Protein AF-0000000078950705 (afdb_homodimer)

Nearest PDB structures (foldseek):
  4dpo-assembly1_B  TM=9.055E-01  e=7.184E-08  Methanosarcina mazei Go1
  2gff-assembly1_A  TM=8.982E-01  e=3.468E-07  Yersinia pestis
  2omo-assembly4_E  TM=9.162E-01  e=5.739E-07  Nitrosomonas europaea
  4zos-assembly1_C  TM=9.087E-01  e=1.476E-06  Yersinia enterocolitica subsp. enterocolitica 8081
  4zos-assembly2_B  TM=8.756E-01  e=1.476E-06  Yersinia enterocolitica subsp. enterocolitica 8081

pLDDT: mean 93.24, std 9.05, range [45.19, 98.0]

Foldseek 3Di:
DFAKKKKKKKFFWDQPQVVVLVVLVVVLVVVCCPAPFWDDWDWDWDPDVRIMIIIMTMGRDPVSVVVVCVDPSNVVSVVCNVVTGPDDMDMDMGHDDDDD/DFAKKKKKKKFFWDQPQVVVLVVLVVVLVVVCCPAPFWDDWDWDWDPDVRIMIIIMTMGRDPVSVVVVCVDPSNVVSVVCNVVTGPDDMDMDMGHDDDDD

Secondary structure (DSSP, 8-state):
----EEEEEEEEBPTT-HHHHHHHHHHHHHHHTTSTTEEEEEEEEE-SSS-EEEEEEEES-HHHHHHHHHSHHHHHHHTTHHHHBSSPPEEEEEEE----/----EEEEEEEEBPTT-HHHHHHHHHHHHHHHTTSTTEEEEEEEEE-SSS-EEEEEEEES-HHHHHHHHHSHHHHHHHTTHHHHBSSPPEEEEEEE----

Organism: Zymomonas mobilis subsp. mobilis (strain ATCC 31821 / ZM4 / CP4) (NCBI:txid264203)

Structure (mmCIF, N/CA/C/O backbone):
data_AF-0000000078950705-model_v1
#
loop_
_entity.id
_entity.type
_entity.pdbx_description
1 polymer 'Antibiotic biosynthesis monooxygenase'
#
loop_
_atom_site.group_PDB
_atom_site.id
_atom_site.type_symbol
_atom_site.label_atom_id
_atom_site.label_alt_id
_atom_site.label_comp_id
_atom_site.label_asym_id
_atom_site.label_entity_id
_atom_site.label_seq_id
_atom_site.pdbx_PDB_ins_code
_atom_site.Cartn_x
_atom_site.Cartn_y
_atom_site.Cartn_z
_atom_site.occupancy
_atom_site.B_iso_or_equiv
_atom_site.auth_seq_id
_atom_site.auth_comp_id
_atom_site.auth_asym_id
_atom_site.auth_atom_id
_atom_site.pdbx_PDB_model_num
ATOM 1 N N . MET A 1 1 ? 4.117 -14.734 18.031 1 47.16 1 MET A N 1
ATOM 2 C CA . MET A 1 1 ? 4.305 -13.516 17.25 1 47.16 1 MET A CA 1
ATOM 3 C C . MET A 1 1 ? 3.084 -13.227 16.391 1 47.16 1 MET A C 1
ATOM 5 O O . MET A 1 1 ? 3.217 -12.852 15.219 1 47.16 1 MET A O 1
ATOM 9 N N . THR A 1 2 ? 1.941 -13.461 17.016 1 64.56 2 THR A N 1
ATOM 10 C CA . THR A 1 2 ? 0.563 -13.867 16.781 1 64.56 2 THR A CA 1
ATOM 11 C C . THR A 1 2 ? -0.276 -12.68 16.297 1 64.56 2 THR A C 1
ATOM 13 O O . THR A 1 2 ? -1.503 -12.695 16.422 1 64.56 2 THR A O 1
ATOM 16 N N . ALA A 1 3 ? 0.382 -11.617 15.82 1 86.94 3 ALA A N 1
ATOM 17 C CA . ALA A 1 3 ? -0.473 -10.469 15.539 1 86.94 3 ALA A CA 1
ATOM 18 C C . ALA A 1 3 ? -0.694 -10.312 14.031 1 86.94 3 ALA A C 1
ATOM 20 O O . ALA A 1 3 ? 0.185 -10.641 13.234 1 86.94 3 ALA A O 1
ATOM 21 N N . GLU A 1 4 ? -1.866 -9.898 13.758 1 94.25 4 GLU A N 1
ATOM 22 C CA . GLU A 1 4 ? -2.217 -9.609 12.375 1 94.25 4 GLU A CA 1
ATOM 23 C C . GLU A 1 4 ? -1.288 -8.555 11.781 1 94.25 4 GLU A C 1
ATOM 25 O O . GLU A 1 4 ? -0.834 -7.652 12.484 1 94.25 4 GLU A O 1
ATOM 30 N N . PHE A 1 5 ? -0.96 -8.781 10.57 1 96.44 5 PHE A N 1
ATOM 31 C CA . PHE A 1 5 ? -0.153 -7.781 9.883 1 96.44 5 PHE A CA 1
ATOM 32 C C . PHE A 1 5 ? -0.566 -7.66 8.422 1 96.44 5 PHE A C 1
ATOM 34 O O . PHE A 1 5 ? -1.294 -8.508 7.902 1 96.44 5 PHE A O 1
ATOM 41 N N . ASP A 1 6 ? -0.139 -6.57 7.902 1 97 6 ASP A N 1
ATOM 42 C CA . ASP A 1 6 ? -0.429 -6.293 6.5 1 97 6 ASP A CA 1
ATOM 43 C C . ASP A 1 6 ? 0.837 -6.371 5.652 1 97 6 ASP A C 1
ATOM 45 O O . ASP A 1 6 ? 1.932 -6.066 6.129 1 97 6 ASP A O 1
ATOM 49 N N . ILE A 1 7 ? 0.693 -6.797 4.422 1 97.44 7 ILE A N 1
ATOM 50 C CA . ILE A 1 7 ? 1.739 -6.703 3.41 1 97.44 7 ILE A CA 1
ATOM 51 C C . ILE A 1 7 ? 1.258 -5.836 2.248 1 97.44 7 ILE A C 1
ATOM 53 O O . ILE A 1 7 ? 0.207 -6.105 1.661 1 97.44 7 ILE A O 1
ATOM 57 N N . THR A 1 8 ? 1.949 -4.773 1.992 1 98 8 THR A N 1
ATOM 58 C CA . THR A 1 8 ? 1.756 -3.98 0.783 1 98 8 THR A CA 1
ATOM 59 C C . THR A 1 8 ? 2.855 -4.27 -0.235 1 98 8 THR A C 1
ATOM 61 O O . THR A 1 8 ? 4.039 -4.062 0.046 1 98 8 THR A O 1
ATOM 64 N N . THR A 1 9 ? 2.439 -4.73 -1.404 1 97.75 9 THR A N 1
ATOM 65 C CA . THR A 1 9 ? 3.391 -5.062 -2.459 1 97.75 9 THR A CA 1
ATOM 66 C C . THR A 1 9 ? 3.135 -4.219 -3.703 1 97.75 9 THR A C 1
ATOM 68 O O . THR A 1 9 ? 1.988 -4.066 -4.133 1 97.75 9 THR A O 1
ATOM 71 N N . ILE A 1 10 ? 4.168 -3.621 -4.227 1 97.31 10 ILE A N 1
ATOM 72 C CA . ILE A 1 10 ? 4.117 -2.891 -5.488 1 97.31 10 ILE A CA 1
ATOM 73 C C . ILE A 1 10 ? 4.844 -3.684 -6.574 1 97.31 10 ILE A C 1
ATOM 75 O O . ILE A 1 10 ? 6.02 -4.027 -6.418 1 97.31 10 ILE A O 1
ATOM 79 N N . LEU A 1 11 ? 4.121 -4.02 -7.59 1 97.56 11 LEU A N 1
ATOM 80 C CA . LEU A 1 11 ? 4.645 -4.746 -8.742 1 97.56 11 LEU A CA 1
ATOM 81 C C . LEU A 1 11 ? 4.691 -3.848 -9.977 1 97.56 11 LEU A C 1
ATOM 83 O O . LEU A 1 11 ? 3.656 -3.361 -10.438 1 97.56 11 LEU A O 1
ATOM 87 N N . THR A 1 12 ? 5.887 -3.633 -10.461 1 97.06 12 THR A N 1
ATOM 88 C CA . THR A 1 12 ? 6.051 -2.863 -11.688 1 97.06 12 THR A CA 1
ATOM 89 C C . THR A 1 12 ? 6.176 -3.791 -12.898 1 97.06 12 THR A C 1
ATOM 91 O O . THR A 1 12 ? 7.137 -4.555 -13 1 97.06 12 THR A O 1
ATOM 94 N N . ALA A 1 13 ? 5.258 -3.666 -13.773 1 96.94 13 ALA A N 1
ATOM 95 C CA . ALA A 1 13 ? 5.191 -4.574 -14.914 1 96.94 13 ALA A CA 1
ATOM 96 C C . ALA A 1 13 ? 6.07 -4.086 -16.062 1 96.94 13 ALA A C 1
ATOM 98 O O . ALA A 1 13 ? 6.223 -2.877 -16.266 1 96.94 13 ALA A O 1
ATOM 99 N N . LYS A 1 14 ? 6.59 -5.039 -16.812 1 95.88 14 LYS A N 1
ATOM 100 C CA . LYS A 1 14 ? 7.125 -4.703 -18.125 1 95.88 14 LYS A CA 1
ATOM 101 C C . LYS A 1 14 ? 6.031 -4.16 -19.031 1 95.88 14 LYS A C 1
ATOM 103 O O . LYS A 1 14 ? 4.879 -4.582 -18.953 1 95.88 14 LYS A O 1
ATOM 108 N N . ALA A 1 15 ? 6.359 -3.24 -19.875 1 90.81 15 ALA A N 1
ATOM 109 C CA . ALA A 1 15 ? 5.41 -2.494 -20.703 1 90.81 15 ALA A CA 1
ATOM 110 C C . ALA A 1 15 ? 4.484 -3.438 -21.469 1 90.81 15 ALA A C 1
ATOM 112 O O . ALA A 1 15 ? 3.299 -3.143 -21.641 1 90.81 15 ALA A O 1
ATOM 113 N N . ASP A 1 16 ? 4.883 -4.586 -21.844 1 91.94 16 ASP A N 1
ATOM 114 C CA . ASP A 1 16 ? 4.059 -5.469 -22.672 1 91.94 16 ASP A CA 1
ATOM 115 C C . ASP A 1 16 ? 3.533 -6.645 -21.844 1 91.94 16 ASP A C 1
ATOM 117 O O . ASP A 1 16 ? 2.957 -7.582 -22.406 1 91.94 16 ASP A O 1
ATOM 121 N N . GLN A 1 17 ? 3.645 -6.5 -20.531 1 95.25 17 GLN A N 1
ATOM 122 C CA . GLN A 1 17 ? 3.277 -7.66 -19.719 1 95.25 17 GLN A CA 1
ATOM 123 C C . GLN A 1 17 ? 2.168 -7.309 -18.734 1 95.25 17 GLN A C 1
ATOM 125 O O . GLN A 1 17 ? 1.852 -8.102 -17.844 1 95.25 17 GLN A O 1
ATOM 130 N N . GLN A 1 18 ? 1.588 -6.199 -18.875 1 94.19 18 GLN A N 1
ATOM 131 C CA . GLN A 1 18 ? 0.633 -5.719 -17.875 1 94.19 18 GLN A CA 1
ATOM 132 C C . GLN A 1 18 ? -0.603 -6.613 -17.828 1 94.19 18 GLN A C 1
ATOM 134 O O . GLN A 1 18 ? -1.115 -6.914 -16.75 1 94.19 18 GLN A O 1
ATOM 139 N N . GLU A 1 19 ? -1.13 -6.992 -19 1 94.81 19 GLU A N 1
ATOM 140 C CA . GLU A 1 19 ? -2.318 -7.84 -19.031 1 94.81 19 GLU A CA 1
ATOM 141 C C . GLU A 1 19 ? -2.031 -9.211 -18.438 1 94.81 19 GLU A C 1
ATOM 143 O O . GLU A 1 19 ? -2.828 -9.742 -17.656 1 94.81 19 GLU A O 1
ATOM 148 N N . ALA A 1 20 ? -0.973 -9.758 -18.828 1 95.75 20 ALA A N 1
ATOM 149 C CA . ALA A 1 20 ? -0.583 -11.07 -18.312 1 95.75 20 ALA A CA 1
ATOM 150 C C . ALA A 1 20 ? -0.376 -11.023 -16.797 1 95.75 20 ALA A C 1
ATOM 152 O O . ALA A 1 20 ? -0.817 -11.922 -16.078 1 95.75 20 ALA A O 1
ATOM 153 N N . LEU A 1 21 ? 0.288 -10 -16.328 1 96.25 21 LEU A N 1
ATOM 154 C CA . LEU A 1 21 ? 0.511 -9.859 -14.891 1 96.25 21 LEU A CA 1
ATOM 155 C C . LEU A 1 21 ? -0.81 -9.68 -14.148 1 96.25 21 LEU A C 1
ATOM 157 O O . LEU A 1 21 ? -1 -10.242 -13.062 1 96.25 21 LEU A O 1
ATOM 161 N N . GLN A 1 22 ? -1.657 -8.914 -14.719 1 95.62 22 GLN A N 1
ATOM 162 C CA . GLN A 1 22 ? -2.967 -8.727 -14.102 1 95.62 22 GLN A CA 1
ATOM 163 C C . GLN A 1 22 ? -3.68 -10.062 -13.906 1 95.62 22 GLN A C 1
ATOM 165 O O . GLN A 1 22 ? -4.195 -10.344 -12.82 1 95.62 22 GLN A O 1
ATOM 170 N N . GLN A 1 23 ? -3.729 -10.836 -14.938 1 95.44 23 GLN A N 1
ATOM 171 C CA . GLN A 1 23 ? -4.391 -12.133 -14.875 1 95.44 23 GLN A CA 1
ATOM 172 C C . GLN A 1 23 ? -3.725 -13.039 -13.844 1 95.44 23 GLN A C 1
ATOM 174 O O . GLN A 1 23 ? -4.406 -13.719 -13.07 1 95.44 23 GLN A O 1
ATOM 179 N N . ALA A 1 24 ? -2.455 -13.031 -13.852 1 96.12 24 ALA A N 1
ATOM 180 C CA . ALA A 1 24 ? -1.702 -13.852 -12.906 1 96.12 24 ALA A CA 1
ATOM 1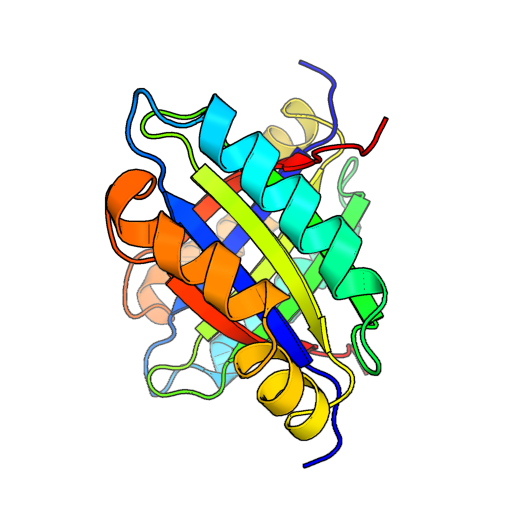81 C C . ALA A 1 24 ? -1.975 -13.422 -11.469 1 96.12 24 ALA A C 1
ATOM 183 O O . ALA A 1 24 ? -2.139 -14.266 -10.586 1 96.12 24 ALA A O 1
ATOM 184 N N . LEU A 1 25 ? -1.989 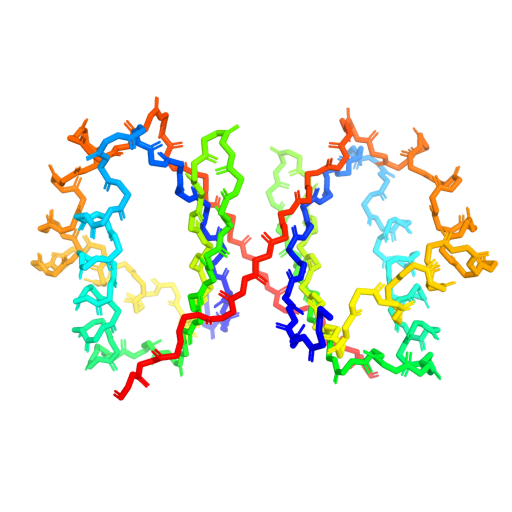-12.141 -11.242 1 95.69 25 LEU A N 1
ATOM 185 C CA . LEU A 1 25 ? -2.219 -11.586 -9.914 1 95.69 25 LEU A CA 1
ATOM 186 C C . LEU A 1 25 ? -3.617 -11.938 -9.414 1 95.69 25 LEU A C 1
ATOM 188 O O . LEU A 1 25 ? -3.791 -12.297 -8.25 1 95.69 25 LEU A O 1
ATOM 192 N N . LEU A 1 26 ? -4.57 -11.836 -10.266 1 94.75 26 LEU A N 1
ATOM 193 C CA . LEU A 1 26 ? -5.941 -12.172 -9.898 1 94.75 26 LEU A CA 1
ATOM 194 C C . LEU A 1 26 ? -6.066 -13.656 -9.562 1 94.75 26 LEU A C 1
ATOM 196 O O . LEU A 1 26 ? -6.742 -14.023 -8.594 1 94.75 26 LEU A O 1
ATOM 200 N N . HIS A 1 27 ? -5.473 -14.453 -10.359 1 95.31 27 HIS A N 1
ATOM 201 C CA . HIS A 1 27 ? -5.449 -15.883 -10.078 1 95.31 27 HIS A CA 1
ATOM 202 C C . HIS A 1 27 ? -4.766 -16.172 -8.742 1 95.31 27 HIS A C 1
ATOM 204 O O . HIS A 1 27 ? -5.281 -16.953 -7.938 1 95.31 27 HIS A O 1
ATOM 210 N N . TYR A 1 28 ? -3.654 -15.547 -8.508 1 96.25 28 TYR A N 1
ATOM 211 C CA . TYR A 1 28 ? -2.904 -15.68 -7.262 1 96.25 28 TYR A CA 1
ATOM 212 C C . TYR A 1 28 ? -3.77 -15.312 -6.062 1 96.25 28 TYR A C 1
ATOM 214 O O . TYR A 1 28 ? -3.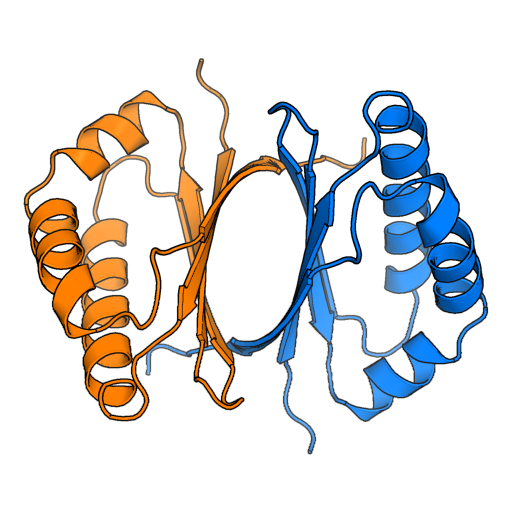84 -16.062 -5.086 1 96.25 28 TYR A O 1
ATOM 222 N N . ALA A 1 29 ? -4.41 -14.195 -6.156 1 94.06 29 ALA A N 1
ATOM 223 C CA . ALA A 1 29 ? -5.238 -13.727 -5.051 1 94.06 29 ALA A CA 1
ATOM 224 C C . ALA A 1 29 ? -6.406 -14.68 -4.797 1 94.06 29 ALA A C 1
ATOM 226 O O . ALA A 1 29 ? -6.719 -14.992 -3.648 1 94.06 29 ALA A O 1
ATOM 227 N N . ASP A 1 30 ? -7.02 -15.141 -5.84 1 93.19 30 ASP A N 1
ATOM 228 C CA . ASP A 1 30 ? -8.156 -16.047 -5.75 1 93.19 30 ASP A CA 1
ATOM 229 C C . ASP A 1 30 ? -7.758 -17.359 -5.078 1 93.19 30 ASP A C 1
ATOM 231 O O . ASP A 1 30 ? -8.523 -17.922 -4.293 1 93.19 30 ASP A O 1
ATOM 235 N N . GLN A 1 31 ? -6.625 -17.828 -5.359 1 95.62 31 GLN A N 1
ATOM 236 C CA . GLN A 1 31 ? -6.148 -19.078 -4.754 1 95.62 31 GLN A CA 1
ATOM 237 C C . GLN A 1 31 ? -5.688 -18.844 -3.318 1 95.62 31 GLN A C 1
ATOM 239 O O . GLN A 1 31 ? -5.957 -19.656 -2.436 1 95.62 31 GLN A O 1
ATOM 244 N N . SER A 1 32 ? -4.984 -17.734 -3.055 1 95.25 32 SER A N 1
ATOM 245 C CA . SER A 1 32 ? -4.422 -17.438 -1.741 1 95.25 32 SER A CA 1
ATOM 246 C C . SER A 1 32 ? -5.52 -17.219 -0.706 1 95.25 32 SER A C 1
ATOM 248 O O . SER A 1 32 ? -5.34 -17.531 0.472 1 95.25 32 SER A O 1
ATOM 250 N N . LYS A 1 33 ? -6.621 -16.734 -1.174 1 93.75 33 LYS A N 1
ATOM 251 C CA . LYS A 1 33 ? -7.719 -16.438 -0.258 1 93.75 33 LYS A CA 1
ATOM 252 C C . LYS A 1 33 ? -8.227 -17.703 0.422 1 93.75 33 LYS A C 1
ATOM 254 O O . LYS A 1 33 ? -8.93 -17.625 1.433 1 93.75 33 LYS A O 1
ATOM 259 N N . THR A 1 34 ? -7.984 -18.828 -0.146 1 94 34 THR A N 1
ATOM 260 C CA . THR A 1 34 ? -8.453 -20.109 0.393 1 94 34 THR A CA 1
ATOM 261 C C . THR A 1 34 ? -7.492 -20.625 1.464 1 94 34 THR A C 1
ATOM 263 O O . THR A 1 34 ? -7.816 -21.562 2.193 1 94 34 THR A O 1
ATOM 266 N N . GLU A 1 35 ? -6.367 -19.969 1.605 1 96.19 35 GLU A N 1
ATOM 267 C CA . GLU A 1 35 ? -5.352 -20.406 2.559 1 96.19 35 GLU A CA 1
ATOM 268 C C . GLU A 1 35 ? -5.707 -19.984 3.979 1 96.19 35 GLU A C 1
ATOM 270 O O . GLU A 1 35 ? -6.215 -18.875 4.191 1 96.19 35 GLU A O 1
ATOM 275 N N . GLU A 1 36 ? -5.414 -20.875 4.91 1 95.5 36 GLU A N 1
ATOM 276 C CA . GLU A 1 36 ? -5.641 -20.547 6.312 1 95.5 36 GLU A CA 1
ATOM 277 C C . GLU A 1 36 ? -4.82 -19.328 6.738 1 95.5 36 GLU A C 1
ATOM 279 O O . GLU A 1 36 ? -3.627 -19.25 6.445 1 95.5 36 GLU A O 1
ATOM 284 N N . GLY A 1 37 ? -5.426 -18.406 7.348 1 96.88 37 GLY A N 1
ATOM 285 C CA . GLY A 1 37 ? -4.754 -17.234 7.895 1 96.88 37 GLY A CA 1
ATOM 286 C C . GLY A 1 37 ? -4.695 -16.062 6.922 1 96.88 37 GLY A C 1
ATOM 287 O O . GLY A 1 37 ? -4.203 -14.992 7.266 1 96.88 37 GLY A O 1
ATOM 288 N N . TYR A 1 38 ? -5.074 -16.312 5.707 1 96.12 38 TYR A N 1
ATOM 289 C CA . TYR A 1 38 ? -5.266 -15.219 4.762 1 96.12 38 TYR A CA 1
ATOM 290 C C . TYR A 1 38 ? -6.578 -14.492 5.035 1 96.12 38 TYR A C 1
ATOM 292 O O . TYR A 1 38 ? -7.656 -15.023 4.77 1 96.12 38 TYR A O 1
ATOM 300 N N . LEU A 1 39 ? -6.562 -13.258 5.461 1 95.62 39 LEU A N 1
ATOM 301 C CA . LEU A 1 39 ? -7.746 -12.617 6.016 1 95.62 39 LEU A CA 1
ATOM 302 C C . LEU A 1 39 ? -8.391 -11.68 4.996 1 95.62 39 LEU A C 1
ATOM 304 O O . LEU A 1 39 ? -9.617 -11.523 4.973 1 95.62 39 LEU A O 1
ATOM 308 N N . ALA A 1 40 ? -7.57 -11.016 4.188 1 94.12 40 ALA A N 1
ATOM 309 C CA . ALA A 1 40 ? -8.102 -10.062 3.215 1 94.12 40 ALA A CA 1
ATOM 310 C C . ALA A 1 40 ? -7.059 -9.727 2.15 1 94.12 40 ALA A C 1
ATOM 312 O O . ALA A 1 40 ? -5.855 -9.867 2.383 1 94.12 40 ALA A O 1
ATOM 313 N N . PHE A 1 41 ? -7.555 -9.328 1.024 1 94.75 41 PHE A N 1
ATOM 314 C CA . PHE A 1 41 ? -6.691 -8.758 -0.005 1 94.75 41 PHE A CA 1
ATOM 315 C C . PHE A 1 41 ? -7.418 -7.664 -0.776 1 94.75 41 PHE A C 1
ATOM 317 O O . PHE A 1 41 ? -8.648 -7.637 -0.81 1 94.75 41 PHE A O 1
ATOM 324 N N . HIS A 1 42 ? -6.656 -6.816 -1.35 1 94.38 42 HIS A N 1
ATOM 325 C CA . HIS A 1 42 ? -7.094 -5.746 -2.238 1 94.38 42 HIS A CA 1
ATOM 326 C C . HIS A 1 42 ? -6.066 -5.484 -3.334 1 94.38 42 HIS A C 1
ATOM 328 O O . HIS A 1 42 ? -4.867 -5.398 -3.059 1 94.38 42 HIS A O 1
ATOM 334 N N . ILE A 1 43 ? -6.566 -5.418 -4.57 1 96.38 43 ILE A N 1
ATOM 335 C CA . ILE A 1 43 ? -5.664 -5.164 -5.688 1 96.38 43 ILE A CA 1
ATOM 336 C C . ILE A 1 43 ? -6.027 -3.84 -6.352 1 96.38 43 ILE A C 1
ATOM 338 O O . ILE A 1 43 ? -7.203 -3.572 -6.621 1 96.38 43 ILE A O 1
ATOM 342 N N . GLY A 1 44 ? -5.035 -3.064 -6.574 1 96.69 44 GLY A N 1
ATOM 343 C CA . GLY A 1 44 ? -5.156 -1.842 -7.352 1 96.69 44 GLY A CA 1
ATOM 344 C C . GLY A 1 44 ? -4.301 -1.841 -8.602 1 96.69 44 GLY A C 1
ATOM 345 O O . GLY A 1 44 ? -3.281 -2.533 -8.664 1 96.69 44 GLY A O 1
ATOM 346 N N . TYR A 1 45 ? -4.805 -1.084 -9.562 1 96.31 45 TYR A N 1
ATOM 347 C CA . TYR A 1 45 ? -4.086 -0.941 -10.82 1 96.31 45 TYR A CA 1
ATOM 348 C C . TYR A 1 45 ? -3.75 0.521 -11.094 1 96.31 45 TYR A C 1
ATOM 350 O O . TYR A 1 45 ? -4.637 1.379 -11.086 1 96.31 45 TYR A O 1
ATOM 358 N N . ASP A 1 46 ? -2.445 0.797 -11.219 1 95.69 46 ASP A N 1
ATOM 359 C CA . ASP A 1 46 ? -1.892 2.078 -11.648 1 95.69 46 ASP A CA 1
ATOM 360 C C . ASP A 1 46 ? -1.572 2.064 -13.141 1 95.69 46 ASP A C 1
ATOM 362 O O . ASP A 1 46 ? -0.58 1.468 -13.562 1 95.69 46 ASP A O 1
ATOM 366 N N . LYS A 1 47 ? -2.32 2.768 -13.867 1 89.62 47 LYS A N 1
ATOM 367 C CA . LYS A 1 47 ? -2.227 2.721 -15.328 1 89.62 47 LYS A CA 1
ATOM 368 C C . LYS A 1 47 ? -1.096 3.611 -15.836 1 89.62 47 LYS A C 1
ATOM 370 O O . LYS A 1 47 ? -0.889 3.734 -17.047 1 89.62 47 LYS A O 1
ATOM 375 N N . SER A 1 48 ? -0.37 4.18 -14.945 1 87.44 48 SER A N 1
ATOM 376 C CA . SER A 1 48 ? 0.76 4.996 -15.375 1 87.44 48 SER A CA 1
ATOM 377 C C . SER A 1 48 ? 1.781 4.168 -16.141 1 87.44 48 SER A C 1
ATOM 379 O O . SER A 1 48 ? 1.587 2.969 -16.344 1 87.44 48 SER A O 1
ATOM 381 N N . GLN A 1 49 ? 2.781 4.797 -16.734 1 84.81 49 GLN A N 1
ATOM 382 C CA . GLN A 1 49 ? 3.879 4.141 -17.438 1 84.81 49 GLN A CA 1
ATOM 383 C C . GLN A 1 49 ? 5.203 4.352 -16.703 1 84.81 49 GLN A C 1
ATOM 385 O O . GLN A 1 49 ? 5.691 5.48 -16.609 1 84.81 49 GLN A O 1
ATOM 390 N N . PRO A 1 50 ? 5.762 3.232 -16.266 1 90.44 50 PRO A N 1
ATOM 391 C CA . PRO A 1 50 ? 5.328 1.84 -16.391 1 90.44 50 PRO A CA 1
ATOM 392 C C . PRO A 1 50 ? 4.113 1.517 -15.523 1 90.44 50 PRO A C 1
ATOM 394 O O . PRO A 1 50 ? 3.912 2.145 -14.484 1 90.44 50 PRO A O 1
ATOM 397 N N . PRO A 1 51 ? 3.311 0.474 -15.984 1 94.06 51 PRO A N 1
ATOM 398 C CA . PRO A 1 51 ? 2.15 0.074 -15.188 1 94.06 51 PRO A CA 1
ATOM 399 C C . PRO A 1 51 ? 2.539 -0.596 -13.867 1 94.06 51 PRO A C 1
ATOM 401 O O . PRO A 1 51 ? 3.527 -1.334 -13.812 1 94.06 51 PRO A O 1
ATOM 404 N N . ARG A 1 52 ? 1.756 -0.294 -12.859 1 96.81 52 ARG A N 1
ATOM 405 C CA . ARG A 1 52 ? 2.012 -0.906 -11.555 1 96.81 52 ARG A CA 1
ATOM 406 C C . ARG A 1 52 ? 0.739 -1.521 -10.984 1 96.81 52 ARG A C 1
ATOM 408 O O . ARG A 1 52 ? -0.367 -1.069 -11.289 1 96.81 52 ARG A O 1
ATOM 415 N N . PHE A 1 53 ? 0.959 -2.547 -10.227 1 97.69 53 PHE A N 1
ATOM 416 C CA . PHE A 1 53 ? -0.088 -3.133 -9.406 1 97.69 53 PHE A CA 1
ATOM 417 C C . PHE A 1 53 ? 0.265 -3.025 -7.926 1 97.69 53 PHE A C 1
ATOM 419 O O . PHE A 1 53 ? 1.432 -3.16 -7.547 1 97.69 53 PHE A O 1
ATOM 426 N N . ILE A 1 54 ? -0.735 -2.732 -7.168 1 97.81 54 ILE A N 1
ATOM 427 C CA . ILE A 1 54 ? -0.62 -2.734 -5.715 1 97.81 54 ILE A CA 1
ATOM 428 C C . ILE A 1 54 ? -1.412 -3.902 -5.133 1 97.81 54 ILE A C 1
ATOM 430 O O . ILE A 1 54 ? -2.602 -4.059 -5.422 1 97.81 54 ILE A O 1
ATOM 434 N N . LEU A 1 55 ? -0.757 -4.699 -4.418 1 97.25 55 LEU A N 1
ATOM 435 C CA . LEU A 1 55 ? -1.402 -5.785 -3.693 1 97.25 55 LEU A CA 1
ATOM 436 C C . LEU A 1 55 ? -1.297 -5.574 -2.186 1 97.25 55 LEU A C 1
ATOM 438 O O . LEU A 1 55 ? -0.193 -5.504 -1.641 1 97.25 55 LEU A O 1
ATOM 442 N N . ASN A 1 56 ? -2.451 -5.379 -1.561 1 96.81 56 ASN A N 1
ATOM 443 C CA . ASN A 1 56 ? -2.541 -5.34 -0.104 1 96.81 56 ASN A CA 1
ATOM 444 C C . ASN A 1 56 ? -3.127 -6.637 0.454 1 96.81 56 ASN A C 1
ATOM 446 O O . ASN A 1 56 ? -4.223 -7.043 0.066 1 96.81 56 ASN A O 1
ATOM 450 N N . GLU A 1 57 ? -2.355 -7.258 1.31 1 96.69 57 GLU A N 1
ATOM 451 C CA . GLU A 1 57 ? -2.787 -8.492 1.956 1 96.69 57 GLU A CA 1
ATOM 452 C C . GLU A 1 57 ? -2.766 -8.359 3.477 1 96.69 57 GLU A C 1
ATOM 454 O O . GLU A 1 57 ? -1.89 -7.695 4.031 1 96.69 57 GLU A O 1
ATOM 459 N N . ARG A 1 58 ? -3.771 -9.008 4.125 1 96.62 58 ARG A N 1
ATOM 460 C CA . ARG A 1 58 ? -3.764 -9.148 5.578 1 96.62 58 ARG A CA 1
ATOM 461 C C . ARG A 1 58 ? -3.625 -10.609 5.984 1 96.62 58 ARG A C 1
ATOM 463 O O . ARG A 1 58 ? -4.344 -11.469 5.477 1 96.62 58 ARG A O 1
ATOM 470 N N . TRP A 1 59 ? -2.707 -10.797 6.91 1 96.81 59 TRP A N 1
ATOM 471 C CA . TRP A 1 59 ? -2.426 -12.141 7.402 1 96.81 59 TRP A CA 1
ATOM 472 C C . TRP A 1 59 ? -2.67 -12.234 8.906 1 96.81 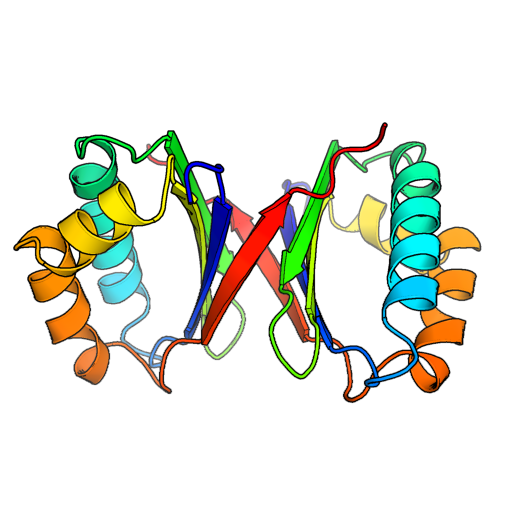59 TRP A C 1
ATOM 474 O O . TRP A 1 59 ? -2.426 -11.273 9.641 1 96.81 59 TRP A O 1
ATOM 484 N N . GLN A 1 60 ? -3.088 -13.375 9.281 1 96.5 60 GLN A N 1
ATOM 485 C CA . GLN A 1 60 ? -3.408 -13.625 10.688 1 96.5 60 GLN A CA 1
ATOM 486 C C . GLN A 1 60 ? -2.156 -13.57 11.555 1 96.5 60 GLN A C 1
ATOM 488 O O . GLN A 1 60 ? -2.207 -13.094 12.695 1 96.5 60 GLN A O 1
ATOM 493 N N . ASP A 1 61 ? -1.062 -14.227 11.055 1 95.88 61 ASP A N 1
ATOM 494 C CA . ASP A 1 61 ? 0.197 -14.242 11.789 1 95.88 61 ASP A CA 1
ATOM 495 C C . ASP A 1 61 ? 1.354 -14.68 10.891 1 95.88 61 ASP A C 1
ATOM 497 O O . ASP A 1 61 ? 1.152 -14.984 9.719 1 95.88 61 ASP A O 1
ATOM 501 N N . HIS A 1 62 ? 2.52 -14.602 11.445 1 94.31 62 HIS A N 1
ATOM 502 C CA . HIS A 1 62 ? 3.717 -14.891 10.664 1 94.31 62 HIS A CA 1
ATOM 503 C C . HIS A 1 62 ? 3.746 -16.344 10.219 1 94.31 62 HIS A C 1
ATOM 505 O O . HIS A 1 62 ? 4.219 -16.656 9.125 1 94.31 62 HIS A O 1
ATOM 511 N N . ALA A 1 63 ? 3.27 -17.203 11.016 1 96.12 63 ALA A N 1
ATOM 512 C CA . ALA A 1 63 ? 3.264 -18.625 10.68 1 96.12 63 ALA A CA 1
ATOM 513 C C . ALA A 1 63 ? 2.404 -18.891 9.445 1 96.12 63 ALA A C 1
ATOM 515 O O . ALA A 1 63 ? 2.791 -19.672 8.562 1 96.12 63 ALA A O 1
ATOM 516 N N . ALA A 1 64 ? 1.258 -18.297 9.469 1 96.44 64 ALA A N 1
ATOM 517 C CA . ALA A 1 64 ? 0.373 -18.453 8.32 1 96.44 64 ALA A CA 1
ATOM 518 C C . ALA A 1 64 ? 1.048 -17.953 7.043 1 96.44 64 ALA A C 1
ATOM 520 O O . ALA A 1 64 ? 0.953 -18.594 5.996 1 96.44 64 ALA A O 1
ATOM 521 N N . PHE A 1 65 ? 1.764 -16.875 7.117 1 96.38 65 PHE A N 1
ATOM 522 C CA . PHE A 1 65 ? 2.426 -16.328 5.941 1 96.38 65 PHE A CA 1
ATOM 523 C C . PHE A 1 65 ? 3.58 -17.219 5.504 1 96.38 65 PHE A C 1
ATOM 525 O O . PHE A 1 65 ? 3.801 -17.422 4.309 1 96.38 65 PHE A O 1
ATOM 532 N N . LEU A 1 66 ? 4.34 -17.719 6.418 1 95.75 66 LEU A N 1
ATOM 533 C CA . LEU A 1 66 ? 5.434 -18.625 6.082 1 95.75 66 LEU A CA 1
ATOM 534 C C . LEU A 1 66 ? 4.914 -19.859 5.344 1 95.75 66 LEU A C 1
ATOM 536 O O . LEU A 1 66 ? 5.543 -20.328 4.391 1 95.75 66 LEU A O 1
ATOM 540 N N . ALA A 1 67 ? 3.82 -20.406 5.75 1 96.62 67 ALA A N 1
ATOM 541 C CA . ALA A 1 67 ? 3.189 -21.516 5.043 1 96.62 67 ALA A CA 1
ATOM 542 C C . ALA A 1 67 ? 2.814 -21.125 3.619 1 96.62 67 ALA A C 1
ATOM 544 O O . ALA A 1 67 ? 2.994 -21.906 2.682 1 96.62 67 ALA A O 1
ATOM 545 N N . HIS A 1 68 ? 2.273 -19.906 3.518 1 97.12 68 HIS A N 1
ATOM 546 C CA . HIS A 1 68 ? 1.923 -19.359 2.209 1 97.12 68 HIS A CA 1
ATOM 547 C C . HIS A 1 68 ? 3.145 -19.281 1.3 1 97.12 68 HIS A C 1
ATOM 549 O O . HIS A 1 68 ? 3.08 -19.672 0.132 1 97.12 68 HIS A O 1
ATOM 555 N N . GLU A 1 69 ? 4.254 -18.828 1.775 1 95.88 69 GLU A N 1
ATOM 556 C CA . GLU A 1 69 ? 5.473 -18.672 0.989 1 95.88 69 GLU A CA 1
ATOM 557 C C . GLU A 1 69 ? 5.961 -20.031 0.469 1 95.88 69 GLU A C 1
ATOM 559 O O . GLU A 1 69 ? 6.594 -20.094 -0.585 1 95.88 69 GLU A O 1
ATOM 564 N N . LYS A 1 70 ? 5.609 -21.031 1.166 1 96.38 70 LYS A N 1
ATOM 565 C CA . LYS A 1 70 ? 6.07 -22.375 0.797 1 96.38 70 LYS A CA 1
ATOM 566 C C . LYS A 1 70 ? 5.051 -23.078 -0.094 1 96.38 70 LYS A C 1
ATOM 568 O O . LYS A 1 70 ? 5.312 -24.156 -0.609 1 96.38 70 LYS A O 1
ATOM 573 N N . SER A 1 71 ? 3.941 -22.562 -0.245 1 97 71 SER A N 1
ATOM 574 C CA . SER A 1 71 ? 2.867 -23.188 -1.01 1 97 71 SER A CA 1
ATOM 575 C C . SER A 1 71 ? 3.182 -23.188 -2.502 1 97 71 SER A C 1
ATOM 577 O O . SER A 1 71 ? 3.99 -22.391 -2.973 1 97 71 SER A O 1
ATOM 579 N N . ASP A 1 72 ? 2.539 -24.094 -3.246 1 96.31 72 ASP A N 1
ATOM 580 C CA . ASP A 1 72 ? 2.654 -24.141 -4.699 1 96.31 72 ASP A CA 1
ATOM 581 C C . ASP A 1 72 ? 2.115 -22.859 -5.336 1 96.31 72 ASP A C 1
ATOM 583 O O . ASP A 1 72 ? 2.656 -22.391 -6.336 1 96.31 72 ASP A O 1
ATOM 587 N N . ILE A 1 73 ? 1.104 -22.375 -4.703 1 95.5 73 ILE A N 1
ATOM 588 C CA . ILE A 1 73 ? 0.452 -21.172 -5.215 1 95.5 73 ILE A CA 1
ATOM 589 C C . ILE A 1 73 ? 1.453 -20.016 -5.262 1 95.5 73 ILE A C 1
ATOM 591 O O . ILE A 1 73 ? 1.629 -19.375 -6.305 1 95.5 73 ILE A O 1
ATOM 595 N N . PHE A 1 74 ? 2.123 -19.766 -4.184 1 97.12 74 PHE A N 1
ATOM 596 C CA . PHE A 1 74 ? 3.096 -18.688 -4.109 1 97.12 74 PHE A CA 1
ATOM 597 C C . PHE A 1 74 ? 4.285 -18.969 -5.02 1 97.12 74 PHE A C 1
ATOM 599 O O . PHE A 1 74 ? 4.73 -18.094 -5.762 1 97.12 74 PHE A O 1
ATOM 606 N N . GLN A 1 75 ? 4.805 -20.188 -4.988 1 96.81 75 GLN A N 1
ATOM 607 C CA . GLN A 1 75 ? 5.984 -20.531 -5.777 1 96.81 75 GLN A CA 1
ATOM 608 C C . GLN A 1 75 ? 5.703 -20.391 -7.27 1 96.81 75 GLN A C 1
ATOM 610 O O . GLN A 1 75 ? 6.562 -19.922 -8.031 1 96.81 75 GLN A O 1
ATOM 615 N N . ASP A 1 76 ? 4.551 -20.766 -7.695 1 95.88 76 ASP A N 1
ATOM 616 C CA . ASP A 1 76 ? 4.164 -20.625 -9.094 1 95.88 76 ASP A CA 1
ATOM 617 C C . ASP A 1 76 ? 4.113 -19.156 -9.492 1 95.88 76 ASP A C 1
ATOM 619 O O . ASP A 1 76 ? 4.613 -18.781 -10.555 1 95.88 76 ASP A O 1
ATOM 623 N N . PHE A 1 77 ? 3.518 -18.359 -8.633 1 96.25 77 PHE A N 1
ATOM 624 C CA . PHE A 1 77 ? 3.439 -16.922 -8.914 1 96.25 77 PHE A CA 1
ATOM 625 C C . PHE A 1 77 ? 4.828 -16.297 -8.945 1 96.25 77 PHE A C 1
ATOM 627 O O . PHE A 1 77 ? 5.156 -15.539 -9.859 1 96.25 77 PHE A O 1
ATOM 634 N N . ALA A 1 78 ? 5.676 -16.656 -8.016 1 95.94 78 ALA A N 1
ATOM 635 C CA . ALA A 1 78 ? 7.023 -16.109 -7.895 1 95.94 78 ALA A CA 1
ATOM 636 C C . ALA A 1 78 ? 7.871 -16.469 -9.109 1 95.94 78 ALA A C 1
ATOM 638 O O . ALA A 1 78 ? 8.742 -15.703 -9.523 1 95.94 78 ALA A O 1
ATOM 639 N N . SER A 1 79 ? 7.621 -17.562 -9.695 1 95.88 79 SER A N 1
ATOM 640 C CA . SER A 1 79 ? 8.391 -18.031 -10.852 1 95.88 79 SER A CA 1
ATOM 641 C C . SER A 1 79 ? 8.148 -17.156 -12.07 1 95.88 79 SER A C 1
ATOM 643 O O . SER A 1 79 ? 8.93 -17.188 -13.023 1 95.88 79 SER A O 1
ATOM 645 N N . MET A 1 80 ? 7.117 -16.375 -12.008 1 94.25 80 MET A N 1
ATOM 646 C CA . MET A 1 80 ? 6.734 -15.539 -13.133 1 94.25 80 MET A CA 1
ATOM 647 C C . MET A 1 80 ? 7.328 -14.141 -13 1 94.25 80 MET A C 1
ATOM 649 O O . MET A 1 80 ? 7.27 -13.344 -13.945 1 94.25 80 MET A O 1
ATOM 653 N N . PHE A 1 81 ? 7.98 -13.812 -11.906 1 93.25 81 PHE A N 1
ATOM 654 C CA . PHE A 1 81 ? 8.438 -12.453 -11.617 1 93.25 81 PHE A CA 1
ATOM 655 C C . PHE A 1 81 ? 9.43 -11.977 -12.672 1 93.25 81 PHE A C 1
ATOM 657 O O . PHE A 1 81 ? 9.305 -10.867 -13.188 1 93.25 81 PHE A O 1
ATOM 664 N N . LYS A 1 82 ? 10.312 -12.852 -13.062 1 92.38 82 LYS A N 1
ATOM 665 C CA . LYS A 1 82 ? 11.336 -12.477 -14.031 1 92.38 82 LYS A CA 1
ATOM 666 C C . LYS A 1 82 ? 10.711 -12.102 -15.375 1 92.38 82 LYS A C 1
ATOM 668 O O . LYS A 1 82 ? 11.188 -11.188 -16.047 1 92.38 82 LYS A O 1
ATOM 673 N N . ARG A 1 83 ? 9.727 -12.758 -15.688 1 94.75 83 ARG A N 1
ATOM 674 C CA . ARG A 1 83 ? 9.047 -12.523 -16.969 1 94.75 83 ARG A CA 1
ATOM 675 C C . ARG A 1 83 ? 8.234 -11.234 -16.922 1 94.75 83 ARG A C 1
ATOM 677 O O . ARG A 1 83 ? 8.242 -10.461 -17.875 1 94.75 83 ARG A O 1
ATOM 684 N N . PHE A 1 84 ? 7.578 -10.938 -15.828 1 96.5 84 PHE A N 1
ATOM 685 C CA . PHE A 1 84 ? 6.527 -9.93 -15.812 1 96.5 84 PHE A CA 1
ATOM 686 C C . PHE A 1 84 ? 7.066 -8.594 -15.312 1 96.5 84 PHE A C 1
ATOM 688 O O . PHE A 1 84 ? 6.543 -7.535 -15.664 1 96.5 84 PHE A O 1
ATOM 695 N N . LEU A 1 85 ? 8.055 -8.68 -14.477 1 97.06 85 LEU A N 1
ATOM 696 C CA . LEU A 1 85 ? 8.367 -7.48 -13.711 1 97.06 85 LEU A CA 1
ATOM 697 C C . LEU A 1 85 ? 9.547 -6.73 -14.328 1 97.06 85 LEU A C 1
ATOM 699 O O . LEU A 1 85 ? 10.516 -7.348 -14.766 1 97.06 85 LEU A O 1
ATOM 703 N N . GLU A 1 86 ? 9.453 -5.434 -14.336 1 96.69 86 GLU A N 1
ATOM 704 C CA . GLU A 1 86 ? 10.508 -4.543 -14.812 1 96.69 86 GLU A CA 1
ATOM 705 C C . GLU A 1 86 ? 11.633 -4.414 -13.797 1 96.69 86 GLU A C 1
ATOM 707 O O . GLU A 1 86 ? 12.773 -4.117 -14.156 1 96.69 86 GLU A O 1
ATOM 712 N N . LYS A 1 87 ? 11.375 -4.539 -12.578 1 95.5 87 LYS A N 1
ATOM 713 C CA . LYS A 1 87 ? 12.258 -4.488 -11.422 1 95.5 87 LYS A CA 1
ATOM 714 C C . LYS A 1 87 ? 11.742 -5.387 -10.297 1 95.5 87 LYS A C 1
ATOM 716 O O . LYS A 1 87 ? 10.594 -5.828 -10.328 1 95.5 87 LYS A O 1
ATOM 721 N N . PRO A 1 88 ? 12.547 -5.738 -9.367 1 95.06 88 PRO A N 1
ATOM 722 C CA . PRO A 1 88 ? 12.047 -6.543 -8.25 1 95.06 88 PRO A CA 1
ATOM 723 C C . PRO A 1 88 ? 10.867 -5.898 -7.535 1 95.06 88 PRO A C 1
ATOM 725 O O . PRO A 1 88 ? 10.789 -4.672 -7.441 1 95.06 88 PRO A O 1
ATOM 728 N N . LEU A 1 89 ? 9.961 -6.75 -7.07 1 95.12 89 LEU A N 1
ATOM 729 C CA . LEU A 1 89 ? 8.812 -6.195 -6.363 1 95.12 89 LEU A CA 1
ATOM 730 C C . LEU A 1 89 ? 9.242 -5.516 -5.07 1 95.12 89 LEU A C 1
ATOM 732 O O . LEU A 1 89 ? 10.305 -5.832 -4.52 1 95.12 89 LEU A O 1
ATOM 736 N N . LEU A 1 90 ? 8.531 -4.535 -4.676 1 94.06 90 LEU A N 1
ATOM 737 C CA . LEU A 1 90 ? 8.688 -3.906 -3.367 1 94.06 90 LEU A CA 1
ATOM 738 C C . LEU A 1 90 ? 7.598 -4.379 -2.406 1 94.06 90 LEU A C 1
ATOM 740 O O . LEU A 1 90 ? 6.406 -4.266 -2.703 1 94.06 90 LEU A O 1
ATOM 744 N N . SER A 1 91 ? 8.023 -4.961 -1.315 1 96.12 91 SER A N 1
ATOM 745 C CA . SER A 1 91 ? 7.074 -5.395 -0.301 1 96.12 91 SER A CA 1
ATOM 746 C C . SER A 1 91 ? 7.352 -4.727 1.042 1 96.12 91 SER A C 1
ATOM 748 O O . SER A 1 91 ? 8.5 -4.676 1.489 1 96.12 91 SER A O 1
ATOM 750 N N . VAL A 1 92 ? 6.34 -4.262 1.637 1 96.12 92 VAL A N 1
ATOM 751 C CA . VAL A 1 92 ? 6.441 -3.658 2.963 1 96.12 92 VAL A CA 1
ATOM 752 C C . VAL A 1 92 ? 5.539 -4.406 3.941 1 96.12 92 VAL A C 1
ATOM 754 O O . VAL A 1 92 ? 4.332 -4.516 3.719 1 96.12 92 VAL A O 1
ATOM 757 N N . PHE A 1 93 ? 6.133 -4.902 4.984 1 96.62 93 PHE A N 1
ATOM 758 C CA . PHE A 1 93 ? 5.395 -5.527 6.074 1 96.62 93 PHE A CA 1
ATOM 759 C C . PHE A 1 93 ? 5.078 -4.512 7.168 1 96.62 93 PHE A C 1
ATOM 761 O O . PHE A 1 93 ? 5.961 -3.781 7.617 1 96.62 93 PHE A O 1
ATOM 768 N N . SER A 1 94 ? 3.811 -4.473 7.535 1 96.44 94 SER A N 1
ATOM 769 C CA . SER A 1 94 ? 3.447 -3.447 8.508 1 96.44 94 SER A CA 1
ATOM 770 C C . SER A 1 94 ? 2.355 -3.943 9.453 1 96.44 94 SER A C 1
ATOM 772 O O . SER A 1 94 ? 1.663 -4.918 9.148 1 96.44 94 SER A O 1
ATOM 774 N N . VAL A 1 95 ? 2.285 -3.318 10.594 1 94.5 95 VAL A N 1
ATOM 775 C CA . VAL A 1 95 ? 1.222 -3.57 11.555 1 94.5 95 VAL A CA 1
ATOM 776 C C . VAL A 1 95 ? 0.265 -2.381 11.594 1 94.5 95 VAL A C 1
ATOM 778 O O . VAL A 1 95 ? 0.7 -1.226 11.586 1 94.5 95 VAL A O 1
ATOM 781 N N . PRO A 1 96 ? -1.037 -2.676 11.5 1 92.44 96 PRO A N 1
ATOM 782 C CA . PRO A 1 96 ? -1.992 -1.565 11.539 1 92.44 96 PRO A CA 1
ATOM 783 C C . PRO A 1 96 ? -1.809 -0.672 12.766 1 92.44 96 PRO A C 1
ATOM 785 O O . PRO A 1 96 ? -1.638 -1.173 13.883 1 92.44 96 PRO A O 1
ATOM 788 N N . LEU A 1 97 ? -1.771 0.636 12.461 1 88 97 LEU A N 1
ATOM 789 C CA . LEU A 1 97 ? -1.776 1.592 13.562 1 88 97 LEU A CA 1
ATOM 790 C C . LEU A 1 97 ? -3.201 1.88 14.023 1 88 97 LEU A C 1
ATOM 792 O O . LEU A 1 97 ? -4.07 2.189 13.211 1 88 97 LEU A O 1
ATOM 796 N N . MET A 1 98 ? -3.639 1.179 15.102 1 68.94 98 MET A N 1
ATOM 797 C CA . MET A 1 98 ? -5.004 1.309 15.602 1 68.94 98 MET A CA 1
ATOM 798 C C . MET A 1 98 ? -5.164 2.594 16.406 1 68.94 98 MET A C 1
ATOM 800 O O . MET A 1 98 ? -4.23 3.033 17.078 1 68.94 98 MET A O 1
ATOM 804 N N . GLU A 1 99 ? -5.977 3.574 15.852 1 54.94 99 GLU A N 1
ATOM 805 C CA . GLU A 1 99 ? -6.344 4.68 16.734 1 54.94 99 GLU A CA 1
ATOM 806 C C . GLU A 1 99 ? -6.879 4.164 18.078 1 54.94 99 GLU A C 1
ATOM 808 O O . GLU A 1 99 ? -7.562 3.141 18.125 1 54.94 99 GLU A O 1
ATOM 813 N N . ASP A 1 100 ? -6.141 4.219 19.156 1 45.19 100 ASP A N 1
ATOM 814 C CA . ASP A 1 100 ? -6.863 4.062 20.406 1 45.19 100 ASP A CA 1
ATOM 815 C C . ASP A 1 100 ? -8.195 4.809 20.375 1 45.19 100 ASP A C 1
ATOM 817 O O . ASP A 1 100 ? -8.328 5.828 19.688 1 45.19 100 ASP A O 1
ATOM 821 N N . MET B 1 1 ? -14.352 12.461 -14.312 1 47.06 1 MET B N 1
ATOM 822 C CA . MET B 1 1 ? -13.297 11.492 -14.016 1 47.06 1 MET B CA 1
ATOM 823 C C . MET B 1 1 ? -13.484 10.883 -12.633 1 47.06 1 MET B C 1
ATOM 825 O O . MET B 1 1 ? -12.664 11.094 -11.734 1 47.06 1 MET B O 1
ATOM 829 N N . THR B 1 2 ? -14.742 10.547 -12.375 1 64.94 2 THR B N 1
ATOM 830 C CA . THR B 1 2 ? -15.672 10.422 -11.258 1 64.94 2 THR B CA 1
ATOM 831 C C . THR 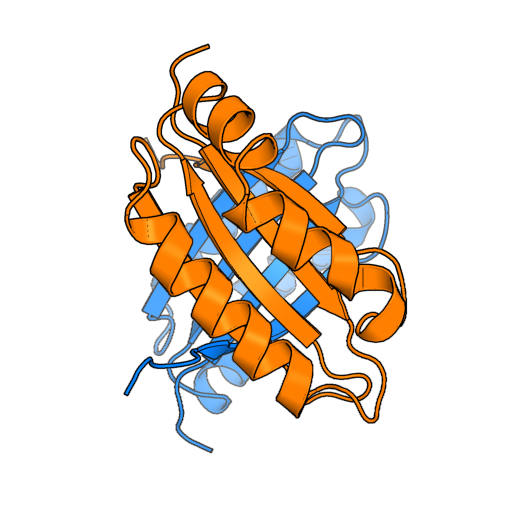B 1 2 ? -15.469 9.086 -10.547 1 64.94 2 THR B C 1
ATOM 833 O O . THR B 1 2 ? -16.359 8.609 -9.844 1 64.94 2 THR B O 1
ATOM 836 N N . ALA B 1 3 ? -14.352 8.445 -10.758 1 87.06 3 ALA B N 1
ATOM 837 C CA . ALA B 1 3 ? -14.305 7.109 -10.164 1 87.06 3 ALA B CA 1
ATOM 838 C C . ALA B 1 3 ? -13.43 7.094 -8.914 1 87.06 3 ALA B C 1
ATOM 840 O O . ALA B 1 3 ? -12.453 7.844 -8.82 1 87.06 3 ALA B O 1
ATOM 841 N N . GLU B 1 4 ? -13.891 6.32 -8.008 1 94.38 4 GLU B N 1
ATOM 842 C CA . GLU B 1 4 ? -13.125 6.121 -6.777 1 94.38 4 GLU B CA 1
ATOM 843 C C . GLU B 1 4 ? -11.734 5.59 -7.078 1 94.38 4 GLU B C 1
ATOM 845 O O . GLU B 1 4 ? -11.547 4.824 -8.031 1 94.38 4 GLU B O 1
ATOM 850 N N . PHE B 1 5 ? -10.836 6.094 -6.348 1 96.5 5 PHE B N 1
ATOM 851 C CA . PHE B 1 5 ? -9.477 5.578 -6.496 1 96.5 5 PHE B CA 1
ATOM 852 C C . PHE B 1 5 ? -8.766 5.527 -5.148 1 96.5 5 PHE B C 1
ATOM 854 O O . PHE B 1 5 ? -9.242 6.102 -4.168 1 96.5 5 PHE B O 1
ATOM 861 N N . ASP B 1 6 ? -7.734 4.762 -5.191 1 97 6 ASP B N 1
ATOM 862 C CA . ASP B 1 6 ? -6.922 4.602 -3.988 1 97 6 ASP B CA 1
ATOM 863 C C . ASP B 1 6 ? -5.559 5.266 -4.156 1 97 6 ASP B C 1
ATOM 865 O O . ASP B 1 6 ? -5.016 5.309 -5.262 1 97 6 ASP B O 1
ATOM 869 N N . ILE B 1 7 ? -5.027 5.781 -3.076 1 97.44 7 ILE B N 1
ATOM 870 C CA . ILE B 1 7 ? -3.643 6.234 -3.004 1 97.44 7 ILE B CA 1
ATOM 871 C C . ILE B 1 7 ? -2.893 5.43 -1.944 1 97.44 7 ILE B C 1
ATOM 873 O O . ILE B 1 7 ? -3.32 5.359 -0.79 1 97.44 7 ILE B O 1
ATOM 877 N N . THR B 1 8 ? -1.868 4.758 -2.35 1 98 8 THR B N 1
ATOM 878 C CA . THR B 1 8 ? -0.92 4.133 -1.433 1 98 8 THR B CA 1
ATOM 879 C C . THR B 1 8 ? 0.362 4.957 -1.338 1 98 8 THR B C 1
ATOM 881 O O . THR B 1 8 ? 1.043 5.172 -2.342 1 98 8 THR B O 1
ATOM 884 N N . THR B 1 9 ? 0.666 5.395 -0.123 1 97.75 9 THR B N 1
ATOM 885 C CA . THR B 1 9 ? 1.854 6.207 0.103 1 97.75 9 THR B CA 1
ATOM 886 C C . THR B 1 9 ? 2.803 5.52 1.082 1 97.75 9 THR B C 1
ATOM 888 O O . THR B 1 9 ? 2.371 5.012 2.119 1 97.75 9 THR B O 1
ATOM 891 N N . ILE B 1 10 ? 4.039 5.445 0.719 1 97.25 10 ILE B N 1
ATOM 892 C CA . ILE B 1 10 ? 5.09 4.938 1.596 1 97.25 10 ILE B CA 1
ATOM 893 C C . ILE B 1 10 ? 5.98 6.09 2.057 1 97.25 10 ILE B C 1
ATOM 895 O O . ILE B 1 10 ? 6.531 6.824 1.235 1 97.25 10 ILE B O 1
ATOM 899 N N . LEU B 1 11 ? 6.035 6.266 3.348 1 97.44 11 LEU B N 1
ATOM 900 C CA . LEU B 1 11 ? 6.852 7.297 3.982 1 97.44 11 LEU B CA 1
ATOM 901 C C . LEU B 1 11 ? 8.016 6.668 4.746 1 97.44 11 LEU B C 1
ATOM 903 O O . LEU B 1 11 ? 7.801 5.895 5.68 1 97.44 11 LEU B O 1
ATOM 907 N N . THR B 1 12 ? 9.203 6.996 4.316 1 96.94 12 THR B N 1
ATOM 908 C CA . THR B 1 12 ? 10.391 6.535 5.02 1 96.94 12 THR B CA 1
ATOM 909 C C . THR B 1 12 ? 10.898 7.605 5.98 1 96.94 12 THR B C 1
ATOM 911 O O . THR B 1 12 ? 11.312 8.688 5.555 1 96.94 12 THR B O 1
ATOM 914 N N . ALA B 1 13 ? 10.906 7.27 7.215 1 96.88 13 ALA B N 1
ATOM 915 C CA . ALA B 1 13 ? 11.25 8.242 8.242 1 96.88 13 ALA B CA 1
ATOM 916 C C . ALA B 1 13 ? 12.758 8.289 8.469 1 96.88 13 ALA B C 1
ATOM 918 O O . ALA B 1 13 ? 13.445 7.27 8.344 1 96.88 13 ALA B O 1
ATOM 919 N N . LYS B 1 14 ? 13.227 9.469 8.844 1 95.81 14 LYS B N 1
ATOM 920 C CA . LYS B 1 14 ? 14.555 9.547 9.438 1 95.81 14 LYS B CA 1
ATOM 921 C C . LYS B 1 14 ? 14.625 8.781 10.758 1 95.81 14 LYS B C 1
ATOM 923 O O . LYS B 1 14 ? 13.633 8.711 11.492 1 95.81 14 LYS B O 1
ATOM 928 N N . ALA B 1 15 ? 15.727 8.18 11.055 1 90.62 15 ALA B N 1
ATOM 929 C CA . ALA B 1 15 ? 15.906 7.266 12.172 1 90.62 15 ALA B CA 1
ATOM 930 C C . ALA B 1 15 ? 15.422 7.891 13.477 1 90.62 15 ALA B C 1
ATOM 932 O O . ALA B 1 15 ? 14.852 7.207 14.328 1 90.62 15 ALA B O 1
ATOM 933 N N . ASP B 1 16 ? 15.5 9.148 13.656 1 91.81 16 ASP B N 1
ATOM 934 C CA . ASP B 1 16 ? 15.148 9.773 14.93 1 91.81 16 ASP B CA 1
ATOM 935 C C . ASP B 1 16 ? 13.828 10.531 14.828 1 91.81 16 ASP B C 1
ATOM 937 O O . ASP B 1 16 ? 13.445 11.258 15.75 1 91.81 16 ASP B O 1
ATOM 941 N N . GLN B 1 17 ? 13.102 10.242 13.75 1 95.25 17 GLN B N 1
ATOM 942 C CA . GLN B 1 17 ? 11.906 11.039 13.547 1 95.25 17 GLN B CA 1
ATOM 943 C C . GLN B 1 17 ? 10.664 10.156 13.461 1 95.25 17 GLN B C 1
ATOM 945 O O . GLN B 1 17 ? 9.578 10.633 13.109 1 95.25 17 GLN B O 1
ATOM 950 N N . GLN B 1 18 ? 10.797 8.938 13.781 1 94.06 18 GLN B N 1
ATOM 951 C CA . GLN B 1 18 ? 9.703 7.996 13.586 1 94.06 18 GLN B CA 1
ATOM 952 C C . GLN B 1 18 ? 8.508 8.344 14.469 1 94.06 18 GLN B C 1
ATOM 954 O O . GLN B 1 18 ? 7.359 8.273 14.023 1 94.06 18 GLN B O 1
ATOM 959 N N . GLU B 1 19 ? 8.766 8.664 15.742 1 94.75 19 GLU B N 1
ATOM 960 C CA . GLU B 1 19 ? 7.668 9 16.656 1 94.75 19 GLU B CA 1
ATOM 961 C C . GLU B 1 19 ? 6.961 10.281 16.219 1 94.75 19 GLU B C 1
ATOM 963 O O . GLU B 1 19 ? 5.73 10.344 16.219 1 94.75 19 GLU B O 1
ATOM 968 N N . ALA B 1 20 ? 7.707 11.234 15.898 1 95.69 20 ALA B N 1
ATOM 969 C CA . ALA B 1 20 ? 7.145 12.5 15.453 1 95.69 20 ALA B CA 1
ATOM 970 C C . ALA B 1 20 ? 6.328 12.32 14.18 1 95.69 20 ALA B C 1
ATOM 972 O O . ALA B 1 20 ? 5.23 12.875 14.055 1 95.69 20 ALA B O 1
ATOM 973 N N . LEU B 1 21 ? 6.848 11.555 13.25 1 96.19 21 LEU B N 1
ATOM 974 C CA . LEU B 1 21 ? 6.125 11.305 12.008 1 96.19 21 LEU B CA 1
ATOM 975 C C . LEU B 1 21 ? 4.836 10.539 12.273 1 96.19 21 LEU B C 1
ATOM 977 O O . LEU B 1 21 ? 3.803 10.82 11.664 1 96.19 21 LEU B O 1
ATOM 981 N N . GLN B 1 22 ? 4.926 9.602 13.141 1 95.5 22 GLN B N 1
ATOM 982 C CA . GLN B 1 22 ? 3.727 8.852 13.492 1 95.5 22 GLN B CA 1
ATOM 983 C C . GLN B 1 22 ? 2.625 9.773 13.992 1 95.5 22 GLN B C 1
ATOM 985 O O . GLN B 1 22 ? 1.478 9.688 13.547 1 95.5 22 GLN B O 1
ATOM 990 N N . GLN B 1 23 ? 2.967 10.617 14.906 1 95.44 23 GLN B N 1
ATOM 991 C CA . GLN B 1 23 ? 1.996 11.547 15.477 1 95.44 23 GLN B CA 1
ATOM 992 C C . GLN B 1 23 ? 1.438 12.477 14.406 1 95.44 23 GLN B C 1
ATOM 994 O O . GLN B 1 23 ? 0.233 12.734 14.359 1 95.44 23 GLN B O 1
ATOM 999 N N . ALA B 1 24 ? 2.297 12.953 13.594 1 96.06 24 ALA B N 1
ATOM 1000 C CA . ALA B 1 24 ? 1.886 13.852 12.516 1 96.06 24 ALA B CA 1
ATOM 1001 C C . ALA B 1 24 ? 0.937 13.148 11.547 1 96.06 24 ALA B C 1
ATOM 1003 O O . ALA B 1 24 ? -0.059 13.734 11.109 1 96.06 24 ALA B O 1
ATOM 1004 N N . LEU B 1 25 ? 1.255 11.93 11.211 1 95.56 25 LEU B N 1
ATOM 1005 C CA . LEU B 1 25 ? 0.452 11.141 10.273 1 95.56 25 LEU B CA 1
ATOM 1006 C C . LEU B 1 25 ? -0.934 10.867 10.852 1 95.56 25 LEU B C 1
ATOM 1008 O O . LEU B 1 25 ? -1.937 10.969 10.141 1 95.56 25 LEU B O 1
ATOM 1012 N N . LEU B 1 26 ? -0.978 10.531 12.086 1 94.56 26 LEU B N 1
ATOM 1013 C CA . LEU B 1 26 ? -2.256 10.273 12.734 1 94.56 26 LEU B CA 1
ATOM 1014 C C . LEU B 1 26 ? -3.111 11.531 12.781 1 94.56 26 LEU B C 1
ATOM 1016 O O . LEU B 1 26 ? -4.32 11.477 12.539 1 94.56 26 LEU B O 1
ATOM 1020 N N . HIS B 1 27 ? -2.506 12.609 13.117 1 95.19 27 HIS B N 1
ATOM 1021 C CA . HIS B 1 27 ? -3.207 13.891 13.102 1 95.19 27 HIS B CA 1
ATOM 1022 C C . HIS B 1 27 ? -3.717 14.219 11.703 1 95.19 27 HIS B C 1
ATOM 1024 O O . HIS B 1 27 ? -4.871 14.625 11.539 1 95.19 27 HIS B O 1
ATOM 1030 N N . TYR B 1 28 ? -2.893 14.031 10.719 1 96 28 TYR B N 1
ATOM 1031 C CA . TYR B 1 28 ? -3.24 14.258 9.32 1 96 28 TYR B CA 1
ATOM 1032 C C . TYR B 1 28 ? -4.449 13.422 8.914 1 96 28 TYR B C 1
ATOM 1034 O O . TYR B 1 28 ? -5.406 13.945 8.336 1 96 28 TYR B O 1
ATOM 1042 N N . ALA B 1 29 ? -4.391 12.164 9.234 1 93.81 29 ALA B N 1
ATOM 1043 C CA . ALA B 1 29 ? -5.48 11.266 8.867 1 93.81 29 ALA B CA 1
ATOM 1044 C C . ALA B 1 29 ? -6.781 11.656 9.562 1 93.81 29 ALA B C 1
ATOM 1046 O O . ALA B 1 29 ? -7.848 11.664 8.945 1 93.81 29 ALA B O 1
ATOM 1047 N N . ASP B 1 30 ? -6.695 12.008 10.805 1 93.12 30 ASP B N 1
ATOM 1048 C CA . ASP B 1 30 ? -7.855 12.398 11.602 1 93.12 30 ASP B CA 1
ATOM 1049 C C . ASP B 1 30 ? -8.516 13.656 11.031 1 93.12 30 ASP B C 1
ATOM 1051 O O . ASP B 1 30 ? -9.742 13.766 11.016 1 93.12 30 ASP B O 1
ATOM 1055 N N . GLN B 1 31 ? -7.758 14.555 10.578 1 95.5 31 GLN B N 1
ATOM 1056 C CA . GLN B 1 31 ? -8.289 15.781 9.992 1 95.5 31 GLN B CA 1
ATOM 1057 C C . GLN B 1 31 ? -8.82 15.539 8.586 1 95.5 31 GLN B C 1
ATOM 1059 O O . GLN B 1 31 ? -9.875 16.062 8.211 1 95.5 31 GLN B O 1
ATOM 1064 N N . SER B 1 32 ? -8.109 14.742 7.777 1 95.12 32 SER B N 1
ATOM 1065 C CA . SER B 1 32 ? -8.469 14.5 6.387 1 95.12 32 SER B CA 1
ATOM 1066 C C . SER B 1 32 ? -9.789 13.734 6.281 1 95.12 32 SER B C 1
ATOM 1068 O O . SER B 1 32 ? -10.547 13.93 5.324 1 95.12 32 SER B O 1
ATOM 1070 N N . LYS B 1 33 ? -10.039 12.945 7.281 1 93.56 33 LYS B N 1
ATOM 1071 C CA . LYS B 1 33 ? -11.25 12.125 7.258 1 93.56 33 LYS B CA 1
ATOM 1072 C C . LYS B 1 33 ? -12.5 13 7.258 1 93.56 33 LYS B C 1
ATOM 1074 O O . LYS B 1 33 ? -13.594 12.531 6.945 1 93.56 33 LYS B O 1
ATOM 1079 N N . THR B 1 34 ? -12.383 14.219 7.684 1 93.94 34 THR B N 1
ATOM 1080 C CA . THR B 1 34 ? -13.516 15.141 7.762 1 93.94 34 THR B CA 1
ATOM 1081 C C . THR B 1 34 ? -13.75 15.812 6.414 1 93.94 34 THR B C 1
ATOM 1083 O O . THR B 1 34 ? -14.789 16.453 6.211 1 93.94 34 THR B O 1
ATOM 1086 N N . GLU B 1 35 ? -12.859 15.602 5.488 1 95.94 35 GLU B N 1
ATOM 1087 C CA . GLU B 1 35 ? -12.961 16.25 4.18 1 95.94 35 GLU B CA 1
ATOM 1088 C C . GLU B 1 35 ? -13.953 15.516 3.283 1 95.94 35 GLU B C 1
ATOM 1090 O O . GLU B 1 35 ? -14.023 14.281 3.297 1 95.94 35 GLU B O 1
ATOM 1095 N N . GLU B 1 36 ? -14.672 16.312 2.523 1 95.19 36 GLU B N 1
ATOM 1096 C CA . GLU B 1 36 ? -15.609 15.727 1.569 1 95.19 36 GLU B CA 1
ATOM 1097 C C . GLU B 1 36 ? -14.891 14.852 0.547 1 95.19 36 GLU B C 1
ATOM 1099 O O . GLU B 1 36 ? -13.867 15.258 -0.009 1 95.19 36 GLU B O 1
ATOM 1104 N N . GLY B 1 37 ? -15.344 13.688 0.354 1 96.81 37 GLY B N 1
ATOM 1105 C CA . GLY B 1 37 ? -14.82 12.781 -0.657 1 96.81 37 GLY B CA 1
ATOM 1106 C C . GLY B 1 37 ? -13.719 11.875 -0.132 1 96.81 37 GLY B C 1
ATOM 1107 O O . GLY B 1 37 ? -13.219 11.023 -0.861 1 96.81 37 GLY B O 1
ATOM 1108 N N . TYR B 1 38 ? -13.273 12.141 1.061 1 95.94 38 TYR B N 1
ATOM 1109 C CA . TYR B 1 38 ? -12.391 11.195 1.738 1 95.94 38 TYR B CA 1
ATOM 1110 C C . TYR B 1 38 ? -13.172 10 2.262 1 95.94 38 TYR B C 1
ATOM 1112 O O . TYR B 1 38 ? -13.945 10.125 3.215 1 95.94 38 TYR B O 1
ATOM 1120 N N . LEU B 1 39 ? -12.961 8.812 1.763 1 95.56 39 LEU B N 1
ATOM 1121 C CA . LEU B 1 39 ? -13.867 7.699 2.008 1 95.56 39 LEU B CA 1
ATOM 1122 C C . LEU B 1 39 ? -13.281 6.746 3.049 1 95.56 39 LEU B C 1
ATOM 1124 O O . LEU B 1 39 ? -14.023 6.137 3.822 1 95.56 39 LEU B O 1
ATOM 1128 N N . ALA B 1 40 ? -11.961 6.582 3.037 1 94.06 40 ALA B N 1
ATOM 1129 C CA . ALA B 1 40 ? -11.328 5.648 3.967 1 94.06 40 ALA B CA 1
ATOM 1130 C C . ALA B 1 40 ? -9.828 5.898 4.055 1 94.06 40 ALA B C 1
ATOM 1132 O O . ALA B 1 40 ? -9.227 6.449 3.127 1 94.06 40 ALA B O 1
ATOM 1133 N N . PHE B 1 41 ? -9.289 5.508 5.172 1 94.62 41 PHE B N 1
ATOM 1134 C CA . PHE B 1 41 ? -7.84 5.469 5.316 1 94.62 41 PHE B CA 1
ATOM 1135 C C . PHE B 1 41 ? -7.418 4.297 6.199 1 94.62 41 PHE B C 1
ATOM 1137 O O . PHE B 1 41 ? -8.203 3.814 7.016 1 94.62 41 PHE B O 1
ATOM 1144 N N . HIS B 1 42 ? -6.23 3.893 6.012 1 94.25 42 HIS B N 1
ATOM 1145 C CA . HIS B 1 42 ? -5.543 2.875 6.797 1 94.25 42 HIS B CA 1
ATOM 1146 C C . HIS B 1 42 ? -4.055 3.18 6.914 1 94.25 42 HIS B C 1
ATOM 1148 O O . HIS B 1 42 ? -3.402 3.512 5.922 1 94.25 42 HIS B O 1
ATOM 1154 N N . ILE B 1 43 ? -3.564 3.105 8.164 1 96.25 43 ILE B N 1
ATOM 1155 C CA . ILE B 1 43 ? -2.146 3.373 8.383 1 96.25 43 ILE B CA 1
ATOM 1156 C C . ILE B 1 43 ? -1.461 2.119 8.922 1 96.25 43 ILE B C 1
ATOM 1158 O O . ILE B 1 43 ? -1.967 1.479 9.844 1 96.25 43 ILE B O 1
ATOM 1162 N N . GLY B 1 44 ? -0.385 1.806 8.336 1 96.56 44 GLY B N 1
ATOM 1163 C CA . GLY B 1 44 ? 0.492 0.75 8.812 1 96.56 44 GLY B CA 1
ATOM 1164 C C . GLY B 1 44 ? 1.869 1.252 9.211 1 96.56 44 GLY B C 1
ATOM 1165 O O . GLY B 1 44 ? 2.334 2.271 8.695 1 96.56 44 GLY B O 1
ATOM 1166 N N . TYR B 1 45 ? 2.443 0.511 10.156 1 96.25 45 TYR B N 1
ATOM 1167 C CA . TYR B 1 45 ? 3.789 0.83 10.617 1 96.25 45 TYR B CA 1
ATOM 1168 C C . TYR B 1 45 ? 4.734 -0.344 10.398 1 96.25 45 TYR B C 1
ATOM 1170 O O . TYR B 1 45 ? 4.461 -1.463 10.836 1 96.25 45 TYR B O 1
ATOM 1178 N N . ASP B 1 46 ? 5.789 -0.097 9.594 1 95.5 46 ASP B N 1
ATOM 1179 C CA . ASP B 1 46 ? 6.914 -1 9.367 1 95.5 46 ASP B CA 1
ATOM 1180 C C . ASP B 1 46 ? 8.086 -0.658 10.289 1 95.5 46 ASP B C 1
ATOM 1182 O O . ASP B 1 46 ? 8.797 0.321 10.055 1 95.5 46 ASP B O 1
ATOM 1186 N N . LYS B 1 47 ? 8.328 -1.473 11.219 1 89.56 47 LYS B N 1
ATOM 1187 C CA . LYS B 1 47 ? 9.305 -1.188 12.258 1 89.56 47 LYS B CA 1
ATOM 1188 C C . LYS B 1 47 ? 10.719 -1.506 11.781 1 89.56 47 LYS B C 1
ATOM 1190 O O . LYS B 1 47 ? 11.68 -1.385 12.547 1 89.56 47 LYS B O 1
ATOM 1195 N N . SER B 1 48 ? 10.852 -1.86 10.555 1 87.06 48 SER B N 1
A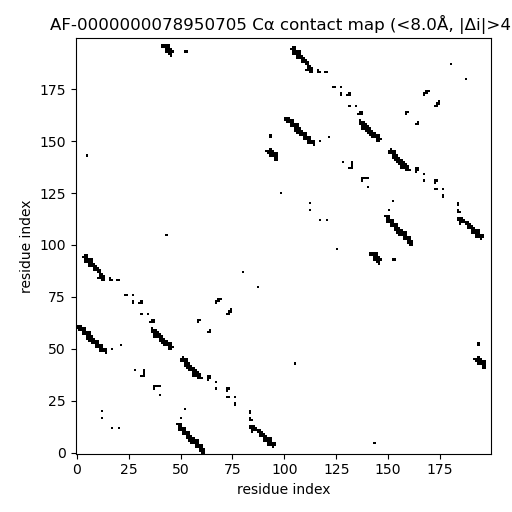TOM 1196 C CA . SER B 1 48 ? 12.188 -2.121 10.023 1 87.06 48 SER B CA 1
ATOM 1197 C C . SER B 1 48 ? 13.062 -0.875 10.094 1 87.06 48 SER B C 1
ATOM 1199 O O . SER B 1 48 ? 12.625 0.171 10.578 1 87.06 48 SER B O 1
ATOM 1201 N N . GLN B 1 49 ? 14.336 -0.982 9.789 1 84.5 49 GLN B N 1
ATOM 1202 C CA . GLN B 1 49 ? 15.281 0.125 9.727 1 84.5 49 GLN B CA 1
ATOM 1203 C C . GLN B 1 49 ? 15.781 0.342 8.305 1 84.5 49 GLN B C 1
ATOM 1205 O O . GLN B 1 49 ? 16.469 -0.514 7.742 1 84.5 49 GLN B O 1
ATOM 1210 N N . PRO B 1 50 ? 15.43 1.502 7.801 1 90.06 50 PRO B N 1
ATOM 1211 C C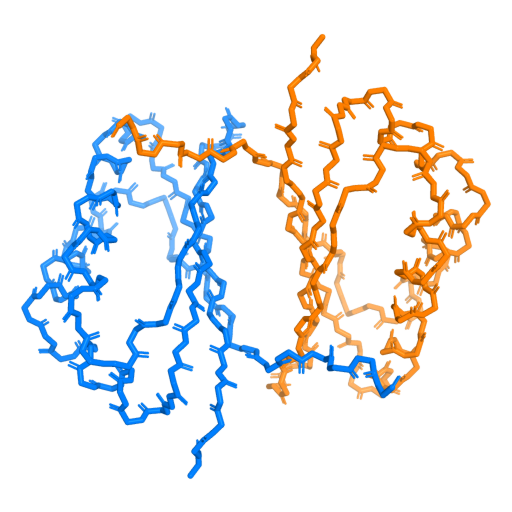A . PRO B 1 50 ? 14.688 2.629 8.375 1 90.06 50 PRO B CA 1
ATOM 1212 C C . PRO B 1 50 ? 13.203 2.334 8.539 1 90.06 50 PRO B C 1
ATOM 1214 O O . PRO B 1 50 ? 12.641 1.53 7.793 1 90.06 50 PRO B O 1
ATOM 1217 N N . PRO B 1 51 ? 12.562 3.051 9.531 1 93.94 51 PRO B N 1
ATOM 1218 C CA . PRO B 1 51 ? 11.117 2.859 9.734 1 93.94 51 PRO B CA 1
ATOM 1219 C C . PRO B 1 51 ? 10.289 3.432 8.586 1 93.94 51 PRO B C 1
ATOM 1221 O O . PRO B 1 51 ? 10.633 4.473 8.023 1 93.94 51 PRO B O 1
ATOM 1224 N N . ARG B 1 52 ? 9.234 2.709 8.281 1 96.62 52 ARG B N 1
ATOM 1225 C CA . ARG B 1 52 ? 8.336 3.18 7.23 1 96.62 52 ARG B CA 1
ATOM 1226 C C . ARG B 1 52 ? 6.891 3.182 7.707 1 96.62 52 ARG B C 1
ATOM 1228 O O . ARG B 1 52 ? 6.516 2.395 8.578 1 96.62 52 ARG B O 1
ATOM 1235 N N . PHE B 1 53 ? 6.168 4.113 7.148 1 97.62 53 PHE B N 1
ATOM 1236 C CA . PHE B 1 53 ? 4.715 4.141 7.285 1 97.62 53 PHE B CA 1
ATOM 1237 C C . PHE B 1 53 ? 4.039 3.967 5.934 1 97.62 53 PHE B C 1
ATOM 1239 O O . PHE B 1 53 ? 4.52 4.484 4.922 1 97.62 53 PHE B O 1
ATOM 1246 N N . ILE B 1 54 ? 3 3.205 5.961 1 97.69 54 ILE B N 1
ATOM 1247 C CA . ILE B 1 54 ? 2.143 3.039 4.793 1 97.69 54 ILE B CA 1
ATOM 1248 C C . ILE B 1 54 ? 0.8 3.723 5.035 1 97.69 54 ILE B C 1
ATOM 1250 O O . ILE B 1 54 ? 0.129 3.451 6.031 1 97.69 54 ILE B O 1
ATOM 1254 N N . LEU B 1 55 ? 0.483 4.605 4.195 1 97.19 55 LEU B N 1
ATOM 1255 C CA . LEU B 1 55 ? -0.823 5.254 4.223 1 97.19 55 LEU B CA 1
ATOM 1256 C C . LEU B 1 55 ? -1.646 4.879 2.996 1 97.19 55 LEU B C 1
ATOM 1258 O O . LEU B 1 55 ? -1.234 5.145 1.864 1 97.19 55 LEU B O 1
ATOM 1262 N N . ASN B 1 56 ? -2.76 4.184 3.246 1 96.81 56 ASN B N 1
ATOM 1263 C CA . ASN B 1 56 ? -3.742 3.9 2.207 1 96.81 56 ASN B CA 1
ATOM 1264 C C . ASN B 1 56 ? -4.98 4.781 2.35 1 96.81 56 ASN B C 1
ATOM 1266 O O . ASN B 1 56 ? -5.613 4.805 3.406 1 96.81 56 ASN B O 1
ATOM 1270 N N . GLU B 1 57 ? -5.238 5.516 1.3 1 96.69 57 GLU B N 1
ATOM 1271 C CA . GLU B 1 57 ? -6.402 6.395 1.27 1 96.69 57 GLU B CA 1
ATOM 1272 C C . GLU B 1 57 ? -7.316 6.059 0.094 1 96.69 57 GLU B C 1
ATOM 1274 O O . GLU B 1 57 ? -6.844 5.703 -0.986 1 96.69 57 GLU B O 1
ATOM 1279 N N . ARG B 1 58 ? -8.648 6.168 0.33 1 96.62 58 ARG B N 1
ATOM 1280 C CA . ARG B 1 58 ? -9.633 6.09 -0.744 1 96.62 58 ARG B CA 1
ATOM 1281 C C . ARG B 1 58 ? -10.352 7.422 -0.926 1 96.62 58 ARG B C 1
ATOM 1283 O O . ARG B 1 58 ? -10.828 8.016 0.044 1 96.62 58 ARG B O 1
ATOM 1290 N N . TRP B 1 59 ? -10.391 7.82 -2.18 1 96.81 59 TRP B N 1
ATOM 1291 C CA . TRP B 1 59 ? -11.023 9.086 -2.537 1 96.81 59 TRP B CA 1
ATOM 1292 C C . TRP B 1 59 ? -12.195 8.852 -3.494 1 96.81 59 TRP B C 1
ATOM 1294 O O . TRP B 1 59 ? -12.141 7.961 -4.34 1 96.81 59 TRP B O 1
ATOM 1304 N N . GLN B 1 60 ? -13.141 9.688 -3.346 1 96.5 60 GLN B N 1
ATOM 1305 C CA . GLN B 1 60 ? -14.352 9.594 -4.156 1 96.5 60 GLN B CA 1
ATOM 1306 C C . GLN B 1 60 ? -14.055 9.883 -5.625 1 96.5 60 GLN B C 1
ATOM 1308 O O . GLN B 1 60 ? -14.641 9.258 -6.516 1 96.5 60 GLN B O 1
ATOM 1313 N N . ASP B 1 61 ? -13.25 10.961 -5.844 1 95.81 61 ASP B N 1
ATOM 1314 C CA . ASP B 1 61 ? -12.898 11.344 -7.207 1 95.81 61 ASP B CA 1
ATOM 1315 C C . ASP B 1 61 ? -11.711 12.305 -7.219 1 95.81 61 ASP B C 1
ATOM 1317 O O . ASP B 1 61 ? -11.195 12.68 -6.16 1 95.81 61 ASP B O 1
ATOM 1321 N N . HIS B 1 62 ? -11.258 12.602 -8.398 1 94.31 62 HIS B N 1
ATOM 1322 C CA . HIS B 1 62 ? -10.062 13.43 -8.539 1 94.31 62 HIS B CA 1
ATOM 1323 C C . HIS B 1 62 ? -10.305 14.836 -8.016 1 94.31 62 HIS B C 1
ATOM 1325 O O . HIS B 1 62 ? -9.398 15.461 -7.457 1 94.31 62 HIS B O 1
ATOM 1331 N N . ALA B 1 63 ? -11.461 15.336 -8.18 1 96.06 63 ALA B N 1
ATOM 1332 C CA . ALA B 1 63 ? -11.773 16.688 -7.719 1 96.06 63 ALA B CA 1
ATOM 1333 C C . ALA B 1 63 ? -11.656 16.781 -6.199 1 96.06 63 ALA B C 1
ATOM 1335 O O . ALA B 1 63 ? -11.117 17.766 -5.676 1 96.06 63 ALA B O 1
ATOM 1336 N N . ALA B 1 64 ? -12.203 15.789 -5.566 1 96.38 64 ALA B N 1
ATOM 1337 C CA . ALA B 1 64 ? -12.109 15.766 -4.109 1 96.38 64 ALA B CA 1
ATOM 1338 C C . ALA B 1 64 ? -10.648 15.758 -3.658 1 96.38 64 ALA B C 1
ATOM 1340 O O . ALA B 1 64 ? -10.281 16.469 -2.717 1 96.38 64 ALA B O 1
ATOM 1341 N N . PHE B 1 65 ? -9.836 15.023 -4.324 1 96.38 65 PHE B N 1
ATOM 1342 C CA . PHE B 1 65 ? -8.43 14.945 -3.947 1 96.38 65 PHE B CA 1
ATOM 1343 C C . PHE B 1 65 ? -7.719 16.25 -4.234 1 96.38 65 PHE B C 1
ATOM 1345 O O . PHE B 1 65 ? -6.875 16.703 -3.449 1 96.38 65 PHE B O 1
ATOM 1352 N N . LEU B 1 66 ? -7.984 16.875 -5.336 1 95.69 66 LEU B N 1
ATOM 1353 C CA . LEU B 1 66 ? -7.379 18.156 -5.656 1 95.69 66 LEU B CA 1
ATOM 1354 C C . LEU B 1 66 ? -7.711 19.203 -4.59 1 95.69 66 LEU B C 1
ATOM 1356 O O . LEU B 1 66 ? -6.855 20 -4.211 1 95.69 66 LEU B O 1
ATOM 1360 N N . ALA B 1 67 ? -8.914 19.234 -4.109 1 96.5 67 ALA B N 1
ATOM 1361 C CA . ALA B 1 67 ? -9.297 20.109 -3.01 1 96.5 67 ALA B CA 1
ATOM 1362 C C . ALA B 1 67 ? -8.477 19.812 -1.756 1 96.5 67 ALA B C 1
ATOM 1364 O O . ALA B 1 67 ? -8.047 20.734 -1.055 1 96.5 67 ALA B O 1
ATOM 1365 N N . HIS B 1 68 ? -8.312 18.516 -1.504 1 96.94 68 HIS B N 1
ATOM 1366 C CA . HIS B 1 68 ? -7.5 18.078 -0.375 1 96.94 68 HIS B CA 1
ATOM 1367 C C . HIS B 1 68 ? -6.07 18.594 -0.491 1 96.94 68 HIS B C 1
ATOM 1369 O O . HIS B 1 68 ? -5.508 19.094 0.485 1 96.94 68 HIS B O 1
ATOM 1375 N N . GLU B 1 69 ? -5.473 18.516 -1.629 1 95.81 69 GLU B N 1
ATOM 1376 C CA . GLU B 1 69 ? -4.098 18.953 -1.848 1 95.81 69 GLU B CA 1
ATOM 1377 C C . GLU B 1 69 ? -3.945 20.453 -1.573 1 95.81 69 GLU B C 1
ATOM 1379 O O . GLU B 1 69 ? -2.869 20.906 -1.183 1 95.81 69 GLU B O 1
ATOM 1384 N N . LYS B 1 70 ? -4.996 21.156 -1.722 1 96.38 70 LYS B N 1
ATOM 1385 C CA . LYS B 1 70 ? -4.953 22.609 -1.545 1 96.38 70 LYS B CA 1
ATOM 1386 C C . LYS B 1 70 ? -5.324 23 -0.117 1 96.38 70 LYS B C 1
ATOM 1388 O O . LYS B 1 70 ? -5.223 24.156 0.259 1 96.38 70 LYS B O 1
ATOM 1393 N N . SER B 1 71 ? -5.773 22.125 0.617 1 96.94 71 SER B N 1
ATOM 1394 C CA . SER B 1 71 ? -6.23 22.406 1.974 1 96.94 71 SER B CA 1
ATOM 1395 C C . SER B 1 71 ? -5.062 22.734 2.895 1 96.94 71 SER B C 1
ATOM 1397 O O . SER B 1 71 ? -3.92 22.375 2.613 1 96.94 71 SER B O 1
ATOM 1399 N N . ASP B 1 72 ? -5.348 23.438 4.012 1 96.19 72 ASP B N 1
ATOM 1400 C CA . ASP B 1 72 ? -4.355 23.734 5.039 1 96.19 72 ASP B CA 1
ATOM 1401 C C . ASP B 1 72 ? -3.824 22.453 5.672 1 96.19 72 ASP B C 1
ATOM 1403 O O . ASP B 1 72 ? -2.643 22.359 6.012 1 96.19 72 ASP B O 1
ATOM 1407 N N . ILE B 1 73 ? -4.715 21.531 5.773 1 95.25 73 ILE B N 1
ATOM 1408 C CA . ILE B 1 73 ? -4.371 20.25 6.402 1 95.25 73 ILE B CA 1
ATOM 1409 C C . ILE B 1 73 ? -3.24 19.578 5.625 1 95.25 73 ILE B C 1
ATOM 1411 O O . ILE B 1 73 ? -2.213 19.219 6.203 1 95.25 73 ILE B O 1
ATOM 1415 N N . PHE B 1 74 ? -3.416 19.453 4.352 1 97 74 PHE B N 1
ATOM 1416 C CA . PHE B 1 74 ? -2.406 18.812 3.512 1 97 74 PHE B CA 1
ATOM 1417 C C . PHE B 1 74 ? -1.132 19.656 3.473 1 97 74 PHE B C 1
ATOM 1419 O O . PHE B 1 74 ? -0.03 19.125 3.617 1 97 74 PHE B O 1
ATOM 1426 N N . GLN B 1 75 ? -1.253 20.953 3.299 1 96.75 75 GLN B N 1
ATOM 1427 C CA . GLN B 1 75 ? -0.089 21.828 3.188 1 96.75 75 GLN B CA 1
ATOM 1428 C C . GLN B 1 75 ? 0.736 21.812 4.473 1 96.75 75 GLN B C 1
ATOM 1430 O O . GLN B 1 75 ? 1.968 21.812 4.422 1 96.75 75 GLN B O 1
ATOM 1435 N N . ASP B 1 76 ? 0.097 21.781 5.586 1 95.75 76 ASP B N 1
ATOM 1436 C CA . ASP B 1 76 ? 0.79 21.703 6.867 1 95.75 76 ASP B CA 1
ATOM 1437 C C . ASP B 1 76 ? 1.57 20.391 6.988 1 95.75 76 ASP B C 1
ATOM 1439 O O . ASP B 1 76 ? 2.729 20.391 7.41 1 95.75 76 ASP B O 1
ATOM 1443 N N . PHE B 1 77 ? 0.93 19.328 6.605 1 96 77 PHE B N 1
ATOM 1444 C CA . PHE B 1 77 ? 1.601 18.031 6.66 1 96 77 PHE B CA 1
ATOM 1445 C C . PHE B 1 77 ? 2.777 17.984 5.691 1 96 77 PHE B C 1
ATOM 1447 O O . PHE B 1 77 ? 3.871 17.547 6.055 1 96 77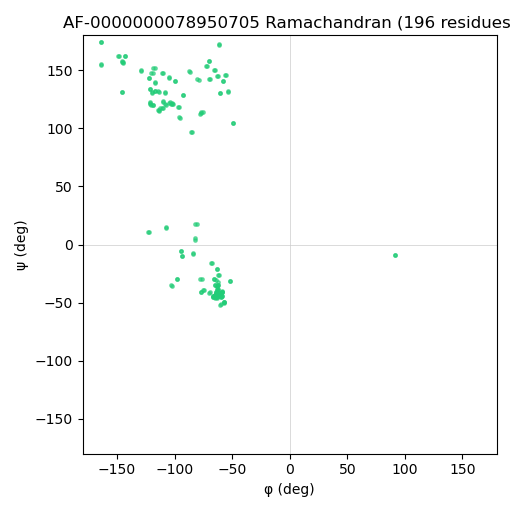 PHE B O 1
ATOM 1454 N N . ALA B 1 78 ? 2.598 18.484 4.496 1 95.88 78 ALA B N 1
ATOM 1455 C CA . ALA B 1 78 ? 3.625 18.484 3.459 1 95.88 78 ALA B CA 1
ATOM 1456 C C . ALA B 1 78 ? 4.84 19.297 3.885 1 95.88 78 ALA B C 1
ATOM 1458 O O . ALA B 1 78 ? 5.973 18.984 3.52 1 95.88 78 ALA B O 1
ATOM 1459 N N . SER B 1 79 ? 4.645 20.297 4.637 1 95.75 79 SER B N 1
ATOM 1460 C CA . SER B 1 79 ? 5.719 21.172 5.078 1 95.75 79 SER B CA 1
ATOM 1461 C C . SER B 1 79 ? 6.676 20.453 6.02 1 95.75 79 SER B C 1
ATOM 1463 O O . SER B 1 79 ? 7.801 20.906 6.238 1 95.75 79 SER B O 1
ATOM 1465 N N . MET B 1 80 ? 6.234 19.344 6.516 1 94.06 80 MET B N 1
ATOM 1466 C CA . MET B 1 80 ? 7.02 18.594 7.492 1 94.06 80 MET B CA 1
ATOM 1467 C C . MET B 1 80 ? 7.863 17.516 6.805 1 94.06 80 MET B C 1
ATOM 1469 O O . MET B 1 80 ? 8.727 16.906 7.434 1 94.06 80 MET B O 1
ATOM 1473 N N . PHE B 1 81 ? 7.707 17.312 5.523 1 93.06 81 PHE B N 1
ATOM 1474 C CA . PHE B 1 81 ? 8.336 16.203 4.809 1 93.06 81 PHE B CA 1
ATOM 1475 C C . PHE B 1 81 ? 9.852 16.297 4.898 1 93.06 81 PHE B C 1
ATOM 1477 O O . PHE B 1 81 ? 10.523 15.305 5.215 1 93.06 81 PHE B O 1
ATOM 1484 N N . LYS B 1 82 ? 10.359 17.484 4.754 1 92.12 82 LYS B N 1
ATOM 1485 C CA . LYS B 1 82 ? 11.805 17.672 4.77 1 92.12 82 LYS B CA 1
ATOM 1486 C C . LYS B 1 82 ? 12.398 17.281 6.125 1 92.12 82 LYS B C 1
ATOM 1488 O O . LYS B 1 82 ? 13.5 16.734 6.195 1 92.12 82 LYS B O 1
ATOM 1493 N N . ARG B 1 83 ? 11.695 17.547 7.105 1 94.62 83 ARG B N 1
ATOM 1494 C CA . ARG B 1 83 ? 12.156 17.266 8.461 1 94.62 83 ARG B CA 1
ATOM 1495 C C . ARG B 1 83 ? 12.07 15.781 8.773 1 94.62 83 ARG B C 1
ATOM 1497 O O . ARG B 1 83 ? 12.984 15.211 9.367 1 94.62 83 ARG B O 1
ATOM 1504 N N . PHE B 1 84 ? 11.047 15.109 8.328 1 96.44 84 PHE B N 1
ATOM 1505 C CA . PHE B 1 84 ? 10.711 13.781 8.844 1 96.44 84 PHE B CA 1
ATOM 1506 C C . PHE B 1 84 ? 11.25 12.695 7.926 1 96.44 84 PHE B C 1
ATOM 1508 O O . PHE B 1 84 ? 11.531 11.578 8.375 1 96.44 84 PHE B O 1
ATOM 1515 N N . LEU B 1 85 ? 11.344 13.023 6.672 1 97 85 LEU B N 1
ATOM 1516 C CA . LEU B 1 85 ? 11.508 11.93 5.719 1 97 85 LEU B CA 1
ATOM 1517 C C . LEU B 1 85 ? 12.969 11.773 5.32 1 97 85 LEU B C 1
ATOM 1519 O O . LEU B 1 85 ? 13.672 12.766 5.117 1 97 85 LEU B O 1
ATOM 1523 N N . GLU B 1 86 ? 13.383 10.555 5.184 1 96.56 86 GLU B N 1
ATOM 1524 C CA . GLU B 1 86 ? 14.734 10.211 4.742 1 96.56 86 GLU B CA 1
ATOM 1525 C C . GLU B 1 86 ? 14.875 10.367 3.232 1 96.56 86 GLU B C 1
ATOM 1527 O O . GLU B 1 86 ? 15.977 10.578 2.727 1 96.56 86 GLU B O 1
ATOM 1532 N N . LYS B 1 87 ? 13.883 10.195 2.516 1 95.44 87 LYS B N 1
ATOM 1533 C CA . LYS B 1 87 ? 13.742 10.312 1.067 1 95.44 87 LYS B CA 1
ATOM 1534 C C . LYS B 1 87 ? 12.344 10.781 0.687 1 95.44 87 LYS B C 1
ATOM 1536 O O . LYS B 1 87 ? 11.43 10.758 1.516 1 95.44 87 LYS B O 1
ATOM 1541 N N . PRO B 1 88 ? 12.148 11.266 -0.48 1 94.94 88 PRO B N 1
ATOM 1542 C CA . PRO B 1 88 ? 10.797 11.664 -0.883 1 94.94 88 PRO B CA 1
ATOM 1543 C C . PRO B 1 88 ? 9.789 10.523 -0.755 1 94.94 88 PRO B C 1
ATOM 1545 O O . PRO B 1 88 ? 10.141 9.359 -0.956 1 94.94 88 PRO B O 1
ATOM 1548 N N . LEU B 1 89 ? 8.586 10.891 -0.406 1 95 89 LEU B N 1
ATOM 1549 C CA . LEU B 1 89 ? 7.566 9.844 -0.279 1 95 89 LEU B CA 1
ATOM 1550 C C . LEU B 1 89 ? 7.277 9.203 -1.632 1 95 89 LEU B C 1
ATOM 1552 O O . LEU B 1 89 ? 7.512 9.812 -2.678 1 95 89 LEU B O 1
ATOM 1556 N N . LEU B 1 90 ? 6.91 7.988 -1.609 1 94 90 LEU B N 1
ATOM 1557 C CA . LEU B 1 90 ? 6.406 7.285 -2.783 1 94 90 LEU B CA 1
ATOM 1558 C C . LEU B 1 90 ? 4.883 7.176 -2.736 1 94 90 LEU B C 1
ATOM 1560 O O . LEU B 1 90 ? 4.324 6.672 -1.762 1 94 90 LEU B O 1
ATOM 1564 N N . SER B 1 91 ? 4.234 7.695 -3.748 1 96.12 91 SER B N 1
ATOM 1565 C CA . SER B 1 91 ? 2.783 7.582 -3.836 1 96.12 91 SER B CA 1
ATOM 1566 C C . SER B 1 91 ? 2.359 6.879 -5.121 1 96.12 91 SER B C 1
ATOM 1568 O O . SER B 1 91 ? 2.855 7.199 -6.203 1 96.12 91 SER B O 1
ATOM 1570 N N . VAL B 1 92 ? 1.487 5.992 -4.98 1 96.19 92 VAL B N 1
ATOM 1571 C CA . VAL B 1 92 ? 0.932 5.285 -6.129 1 96.19 92 VAL B CA 1
ATOM 1572 C C . VAL B 1 92 ? -0.582 5.484 -6.18 1 96.19 92 VAL B C 1
ATOM 1574 O O . VAL B 1 92 ? -1.287 5.16 -5.223 1 96.19 92 VAL B O 1
ATOM 1577 N N . PHE B 1 93 ? -1.044 6.016 -7.273 1 96.75 93 PHE B N 1
ATOM 1578 C CA . PHE B 1 93 ? -2.475 6.148 -7.523 1 96.75 93 PHE B CA 1
ATOM 1579 C C . PHE B 1 93 ? -3.004 4.945 -8.289 1 96.75 93 PHE B C 1
ATOM 1581 O O . PHE B 1 93 ? -2.428 4.543 -9.305 1 96.75 93 PHE B O 1
ATOM 1588 N N . SER B 1 94 ? -4.07 4.367 -7.762 1 96.56 94 SER B N 1
ATOM 1589 C CA . SER B 1 94 ? -4.555 3.152 -8.406 1 96.56 94 SER B CA 1
ATOM 1590 C C . SER B 1 94 ? -6.078 3.061 -8.344 1 96.56 94 SER B C 1
ATOM 1592 O O . SER B 1 94 ? -6.711 3.742 -7.535 1 96.56 94 SER B O 1
ATOM 1594 N N . VAL B 1 95 ? -6.621 2.301 -9.25 1 94.62 95 VAL B N 1
ATOM 1595 C CA . VAL B 1 95 ? -8.047 1.997 -9.258 1 94.62 95 VAL B CA 1
ATOM 1596 C C . VAL B 1 95 ? -8.273 0.544 -8.844 1 94.62 95 VAL B C 1
ATOM 1598 O O . VAL B 1 95 ? -7.555 -0.353 -9.289 1 94.62 95 VAL B O 1
ATOM 1601 N N . PRO B 1 96 ? -9.195 0.348 -7.883 1 92.62 96 PRO B N 1
ATOM 1602 C CA . PRO B 1 96 ? -9.445 -1.03 -7.453 1 92.62 96 PRO B CA 1
ATOM 1603 C C . PRO B 1 96 ? -9.773 -1.96 -8.617 1 92.62 96 PRO B C 1
ATOM 1605 O O . PRO B 1 96 ? -10.562 -1.6 -9.5 1 92.62 96 PRO B O 1
ATOM 1608 N N . LEU B 1 97 ? -9.07 -3.111 -8.594 1 88.38 97 LEU B N 1
ATOM 1609 C CA . LEU B 1 97 ? -9.422 -4.152 -9.555 1 88.38 97 LEU B CA 1
ATOM 1610 C C . LEU B 1 97 ? -10.555 -5.02 -9.023 1 88.38 97 LEU B C 1
ATOM 1612 O O . LEU B 1 97 ? -10.492 -5.508 -7.891 1 88.38 97 LEU B O 1
ATOM 1616 N N . MET B 1 98 ? -11.805 -4.703 -9.445 1 69.12 98 MET B N 1
ATOM 1617 C CA . MET B 1 98 ? -12.992 -5.406 -8.953 1 69.12 98 MET B CA 1
ATOM 1618 C C . MET B 1 98 ? -13.125 -6.773 -9.617 1 69.12 98 MET B C 1
ATOM 1620 O O . MET B 1 98 ? -12.75 -6.945 -10.781 1 69.12 98 MET B O 1
ATOM 1624 N N . GLU B 1 99 ? -12.977 -7.875 -8.773 1 55.38 99 GLU B N 1
ATOM 1625 C CA . GLU B 1 99 ? -13.359 -9.172 -9.32 1 55.38 99 GLU B CA 1
ATOM 1626 C C . GLU B 1 99 ? -14.75 -9.109 -9.961 1 55.38 99 GLU B C 1
ATOM 1628 O O . GLU B 1 99 ? -15.633 -8.406 -9.469 1 55.38 99 GLU B O 1
ATOM 1633 N N . ASP B 1 100 ? -14.898 -9.086 -11.281 1 45.22 100 ASP B N 1
ATOM 1634 C CA . ASP B 1 100 ? -16.234 -9.406 -11.781 1 45.22 100 ASP B CA 1
ATOM 1635 C C . ASP B 1 100 ? -16.844 -10.562 -10.992 1 45.22 100 ASP B C 1
ATOM 1637 O O . ASP B 1 100 ? -16.125 -11.43 -10.492 1 45.22 100 ASP B O 1
#

Radius of gyration: 17.16 Å; Cα contacts (8 Å, |Δi|>4): 384; chains: 2; bounding box: 32×48×43 Å

Sequence (200 aa):
MTAEFDITTILTAKADQQEALQQALLHYADQSKTEEGYLAFHIGYDKSQPPRFILNERWQDHAAFLAHEKSDIFQDFASMFKRFLEKPLLSVFSVPLMEDMTAEFDITTILTAKADQQEALQQALLHYADQSKTEEGYLAFHIGYDKSQPPRFILNERWQDHAAFLAHEKSDIFQDFASMFKRFLEKPLLSVFSVPLMED

InterPro domains:
  IPR007138 Antibiotic biosynthesis monooxygenase domain [PF03992] (11-78)
  IPR007138 Antibiotic biosynthesis monooxygenase domain [PS51725] (5-93)
  IPR011008 Dimeric alpha-beta barrel [SSF54909] (2-92)
  IPR050744 AI-2 Signaling Cycle Isomerase LsrG [PTHR33336] (4-89)

Solvent-accessible surface area (backbone atoms only — not comparable to full-atom values): 10558 Å² total; per-residue (Å²): 122,75,52,57,32,34,37,43,32,42,39,38,26,29,84,90,25,48,68,62,45,49,55,50,50,53,53,48,50,63,56,48,57,73,39,74,44,44,73,47,73,48,43,26,42,20,84,51,90,67,34,32,35,38,41,37,37,32,33,44,22,57,65,40,48,55,53,45,62,67,30,67,68,43,47,57,55,58,68,42,44,76,78,27,34,67,50,81,66,45,73,45,61,22,34,69,60,70,80,128,121,75,51,56,32,35,37,43,32,43,41,38,27,29,86,90,24,48,68,61,44,49,54,50,48,51,52,46,50,64,57,48,56,73,40,74,43,45,74,46,73,48,44,28,42,21,84,52,91,66,34,32,35,39,41,38,37,33,32,45,21,58,67,37,50,54,52,45,63,67,30,68,68,42,47,58,55,58,68,41,43,78,78,29,35,67,51,82,67,46,75,45,61,22,34,70,60,70,80,128